Protein AF-A0A9N8P566-F1 (afdb_monomer)

Sequence (179 aa):
MPRASSILSSLLYLGSVFAQDASTTSSTVPTGTPVPGNYDGALRPQLHFSPPKGFMVYNPTADVAGNQHWGHATTTDGYTFENQPIALFPPNNETFVFSGSAVVDANNTSGYFPGQDNGVVAVYTLSNNTSQNQNVAFSKDGGYTFEPYEGNPVIDIGSTQFRDPQVIINTDQDLAHSN

pLDDT: mean 79.96, std 22.24, range [30.89, 98.69]

Secondary structure (DSSP, 8-state):
------------------------------SSSPPP--TT-TTS-SSS---SSS-SB--SS-SSS-S--B--EE-SSSS--EE---SB--SSTT-EEEEEEEEE-TT-TTS--TT-S--EEEEEEEE-SS-EEEEEEEESSSSSS-EEPTT--SB--S-SS----------GGGGSS--

Structure (mmCIF, N/CA/C/O backbone):
data_AF-A0A9N8P566-F1
#
_entry.id   AF-A0A9N8P566-F1
#
loop_
_atom_site.group_PDB
_atom_site.id
_atom_site.type_symbol
_atom_site.label_atom_id
_atom_site.label_alt_id
_atom_site.label_comp_id
_atom_site.label_asym_id
_atom_site.label_entity_id
_atom_site.label_seq_id
_atom_site.pdbx_PDB_ins_code
_atom_site.Cartn_x
_atom_site.Cartn_y
_atom_site.Cartn_z
_atom_site.occupancy
_atom_site.B_iso_or_equiv
_atom_site.auth_seq_id
_atom_site.auth_comp_id
_atom_site.auth_asym_id
_atom_site.auth_atom_id
_atom_site.pdbx_PDB_model_num
ATOM 1 N N . MET A 1 1 ? -49.004 60.792 6.803 1.00 40.06 1 MET A N 1
ATOM 2 C CA . MET A 1 1 ? -47.621 61.313 6.906 1.00 40.06 1 MET A CA 1
ATOM 3 C C . MET A 1 1 ? -46.672 60.117 6.960 1.00 40.06 1 MET A C 1
ATOM 5 O O . MET A 1 1 ? -47.079 59.104 7.519 1.00 40.06 1 MET A O 1
ATOM 9 N N . PRO A 1 2 ? -45.547 60.140 6.227 1.00 40.56 2 PRO A N 1
ATOM 10 C CA . PRO A 1 2 ? -45.090 58.982 5.458 1.00 40.56 2 PRO A CA 1
ATOM 11 C C . PRO A 1 2 ? -44.281 57.962 6.270 1.00 40.56 2 PRO A C 1
ATOM 13 O O . PRO A 1 2 ? -43.500 58.315 7.148 1.00 40.56 2 PRO A O 1
ATOM 16 N N . ARG A 1 3 ? -44.458 56.682 5.912 1.00 34.69 3 ARG A N 1
ATOM 17 C CA . ARG A 1 3 ? -43.565 55.566 6.245 1.00 34.69 3 ARG A CA 1
ATOM 18 C C . ARG A 1 3 ? -42.307 55.681 5.380 1.00 34.69 3 ARG A C 1
ATOM 20 O O . ARG A 1 3 ? -42.417 55.675 4.156 1.00 34.69 3 ARG A O 1
ATOM 27 N N . ALA A 1 4 ? -41.134 55.753 6.002 1.00 39.25 4 ALA A N 1
ATOM 28 C CA . ALA A 1 4 ? -39.863 55.574 5.311 1.00 39.25 4 ALA A CA 1
ATOM 29 C C . ALA A 1 4 ? -39.725 54.095 4.913 1.00 39.25 4 ALA A C 1
ATOM 31 O O . ALA A 1 4 ? -39.614 53.221 5.770 1.00 39.25 4 ALA A O 1
ATOM 32 N N . SER A 1 5 ? -39.798 53.816 3.613 1.00 41.19 5 SER A N 1
ATOM 33 C CA . SER A 1 5 ? -39.486 52.511 3.038 1.00 41.19 5 SER A CA 1
ATOM 34 C C . SER A 1 5 ? -38.025 52.550 2.594 1.00 41.19 5 SER A C 1
ATOM 36 O O . SER A 1 5 ? -37.660 53.318 1.706 1.00 41.19 5 SER A O 1
ATOM 38 N N . SER A 1 6 ? -37.179 51.795 3.292 1.00 39.47 6 SER A N 1
ATOM 39 C CA . SER A 1 6 ? -35.775 51.589 2.942 1.00 39.47 6 SER A CA 1
ATOM 40 C C . SER A 1 6 ? -35.705 50.632 1.753 1.00 39.47 6 SER A C 1
ATOM 42 O O . SER A 1 6 ? -36.147 49.488 1.851 1.00 39.47 6 SER A O 1
ATOM 44 N N . ILE A 1 7 ? -35.176 51.106 0.627 1.00 41.19 7 ILE A N 1
ATOM 45 C CA . ILE A 1 7 ? -34.837 50.270 -0.524 1.00 41.19 7 ILE A CA 1
ATOM 46 C C . ILE A 1 7 ? -33.467 49.653 -0.217 1.00 41.19 7 ILE A C 1
ATOM 48 O O . ILE A 1 7 ? -32.448 50.336 -0.304 1.00 41.19 7 ILE A O 1
ATOM 52 N N . LEU A 1 8 ? -33.433 48.374 0.170 1.00 38.19 8 LEU A N 1
ATOM 53 C CA . LEU A 1 8 ? -32.192 47.599 0.172 1.00 38.19 8 LEU A CA 1
ATOM 54 C C . LEU A 1 8 ? -31.866 47.204 -1.272 1.00 38.19 8 LEU A C 1
ATOM 56 O O . LEU A 1 8 ? -32.512 46.333 -1.850 1.00 38.19 8 LEU A O 1
ATOM 60 N N . SER A 1 9 ? -30.847 47.840 -1.845 1.00 36.44 9 SER A N 1
ATOM 61 C CA . SER A 1 9 ? -30.217 47.402 -3.089 1.00 36.44 9 SER A CA 1
ATOM 62 C C . SER A 1 9 ? -29.492 46.075 -2.861 1.00 36.44 9 SER A C 1
ATOM 64 O O . SER A 1 9 ? -28.495 46.016 -2.144 1.00 36.44 9 SER A O 1
ATOM 66 N N . SER A 1 10 ? -29.983 45.002 -3.475 1.00 38.62 10 SER A N 1
ATOM 67 C CA . SER A 1 10 ? -29.283 43.719 -3.548 1.00 38.62 10 SER A CA 1
ATOM 68 C C . SER A 1 10 ? -28.132 43.826 -4.555 1.00 38.62 10 SER A C 1
ATOM 70 O O . SER A 1 10 ? -28.364 43.833 -5.762 1.00 38.62 10 SER A O 1
ATOM 72 N N . LEU A 1 11 ? -26.886 43.916 -4.079 1.00 37.81 11 LEU A N 1
ATOM 73 C CA . LEU A 1 11 ? -25.711 43.682 -4.923 1.00 37.81 11 LEU A CA 1
ATOM 74 C C . LEU A 1 11 ? -25.497 42.167 -5.054 1.00 37.81 11 LEU A C 1
ATOM 76 O O . LEU A 1 11 ? -25.086 41.503 -4.104 1.00 37.81 11 LEU A O 1
ATOM 80 N N . LEU A 1 12 ? -25.774 41.625 -6.239 1.00 34.66 12 LEU A N 1
ATOM 81 C CA . LEU A 1 12 ? -25.326 40.296 -6.651 1.00 34.66 12 LEU A CA 1
ATOM 82 C C . LEU A 1 12 ? -23.810 40.344 -6.880 1.00 34.66 12 LEU A C 1
ATOM 84 O O . LEU A 1 12 ? -23.343 40.895 -7.875 1.00 34.66 12 LEU A O 1
ATOM 88 N N . TYR A 1 13 ? -23.041 39.771 -5.957 1.00 32.56 13 TYR A N 1
ATOM 89 C CA . TYR A 1 13 ? -21.625 39.488 -6.177 1.00 32.56 13 TYR A CA 1
ATOM 90 C C . TYR A 1 13 ? -21.520 38.221 -7.040 1.00 32.56 13 TYR A C 1
ATOM 92 O O . TYR A 1 13 ? -21.656 37.108 -6.535 1.00 32.56 13 TYR A O 1
ATOM 100 N N . LEU A 1 14 ? -21.298 38.374 -8.350 1.00 37.88 14 LEU A N 1
ATOM 101 C CA . LEU A 1 14 ? -20.769 37.280 -9.167 1.00 37.88 14 LEU A CA 1
ATOM 102 C C . LEU A 1 14 ? -19.270 37.168 -8.870 1.00 37.88 14 LEU A C 1
ATOM 104 O O . LEU A 1 14 ? -18.457 37.912 -9.415 1.00 37.88 14 LEU A O 1
ATOM 108 N N . GLY A 1 15 ? -18.909 36.257 -7.970 1.00 34.78 15 GLY A N 1
ATOM 109 C CA . GLY A 1 15 ? -17.530 35.809 -7.825 1.00 34.78 15 GLY A CA 1
ATOM 110 C C . GLY A 1 15 ? -17.185 34.871 -8.975 1.00 34.78 15 GLY A C 1
ATOM 111 O O . GLY A 1 15 ? -17.657 33.738 -9.012 1.00 34.78 15 GLY A O 1
ATOM 112 N N . SER A 1 16 ? -16.376 35.341 -9.921 1.00 40.81 16 SER A N 1
ATOM 113 C CA . SER A 1 16 ? -15.733 34.486 -10.916 1.00 40.81 16 SER A CA 1
ATOM 114 C C . SER A 1 16 ? -14.761 33.556 -10.191 1.00 40.81 1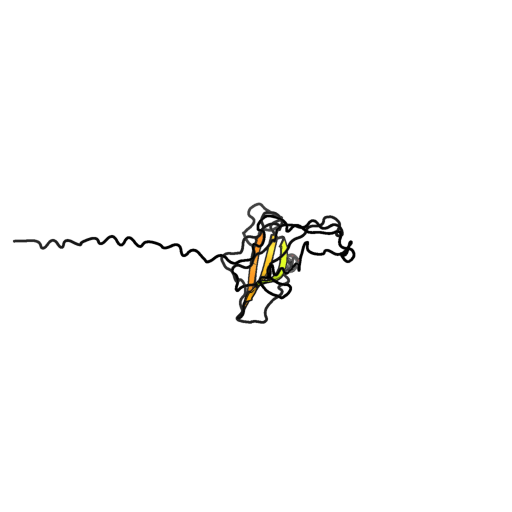6 SER A C 1
ATOM 116 O O . SER A 1 16 ? -13.737 34.006 -9.677 1.00 40.81 16 SER A O 1
ATOM 118 N N . VAL A 1 17 ? -15.081 32.265 -10.120 1.00 38.66 17 VAL A N 1
ATOM 119 C CA . VAL A 1 17 ? -14.132 31.251 -9.656 1.00 38.66 17 VAL A CA 1
ATOM 120 C C . VAL A 1 17 ? -13.139 31.030 -10.792 1.00 38.66 17 VAL A C 1
ATOM 122 O O . VAL A 1 17 ? -13.469 30.413 -11.803 1.00 38.66 17 VAL A O 1
ATOM 125 N N . PHE A 1 18 ? -11.931 31.569 -10.658 1.00 38.56 18 PHE A N 1
ATOM 126 C CA . PHE A 1 18 ? -10.821 31.137 -11.495 1.00 38.56 18 PHE A CA 1
ATOM 127 C C . PHE A 1 18 ? -10.356 29.785 -10.956 1.00 38.56 18 PHE A C 1
ATOM 129 O O . PHE A 1 18 ? -9.748 29.715 -9.889 1.00 38.56 18 PHE A O 1
ATOM 136 N N . ALA A 1 19 ? -10.677 28.707 -11.675 1.00 37.50 19 ALA A N 1
ATOM 137 C CA . ALA A 1 19 ? -9.955 27.453 -11.527 1.00 37.50 19 ALA A CA 1
ATOM 138 C C . ALA A 1 19 ? -8.498 27.742 -11.905 1.00 37.50 19 ALA A C 1
ATOM 140 O O . ALA A 1 19 ? -8.199 28.082 -13.051 1.00 37.50 19 ALA A O 1
ATOM 141 N N . GLN A 1 20 ? -7.615 27.725 -10.911 1.00 34.31 20 GLN A N 1
ATOM 142 C CA . GLN A 1 20 ? -6.193 27.918 -11.130 1.00 34.31 20 GLN A CA 1
ATOM 143 C C . GLN A 1 20 ? -5.656 26.615 -11.718 1.00 34.31 20 GLN A C 1
ATOM 145 O O . GLN A 1 20 ? -5.597 25.594 -11.037 1.00 34.31 20 GLN A O 1
ATOM 150 N N . ASP A 1 21 ? -5.355 26.655 -13.011 1.00 38.03 21 ASP A N 1
ATOM 151 C CA . ASP A 1 21 ? -4.745 25.557 -13.745 1.00 38.03 21 ASP A CA 1
ATOM 152 C C . ASP A 1 21 ? -3.374 25.269 -13.113 1.00 38.03 21 ASP A C 1
ATOM 154 O O . ASP A 1 21 ? -2.461 26.105 -13.137 1.00 38.03 21 ASP A O 1
ATOM 158 N N . ALA A 1 22 ? -3.262 24.126 -12.437 1.00 40.47 22 ALA A N 1
ATOM 159 C CA . ALA A 1 22 ? -2.036 23.716 -11.776 1.00 40.47 22 ALA A CA 1
ATOM 160 C C . ALA A 1 22 ? -1.045 23.243 -12.845 1.00 40.47 22 ALA A C 1
ATOM 162 O O . ALA A 1 22 ? -1.120 22.126 -13.349 1.00 40.47 22 ALA A O 1
ATOM 163 N N . SER A 1 23 ? -0.128 24.151 -13.178 1.00 30.8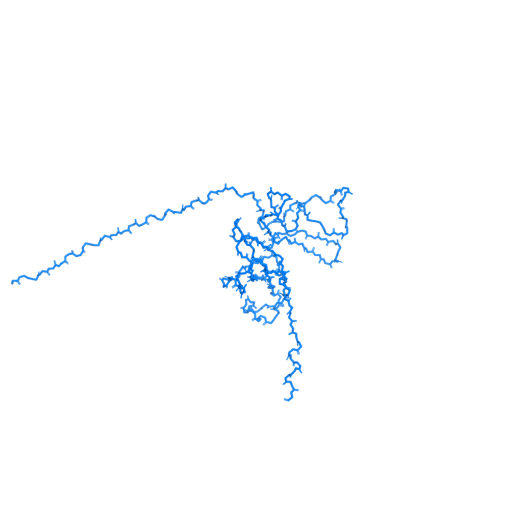9 23 SER A N 1
ATOM 164 C CA . SER A 1 23 ? 1.064 23.981 -14.007 1.00 30.89 23 SER A CA 1
ATOM 165 C C . SER A 1 23 ? 1.615 22.548 -14.015 1.00 30.89 23 SER A C 1
ATOM 167 O O . SER A 1 23 ? 2.267 22.089 -13.076 1.00 30.89 23 SER A O 1
ATOM 169 N N . THR A 1 24 ? 1.392 21.867 -15.134 1.00 37.81 24 THR A N 1
ATOM 170 C CA . THR A 1 24 ? 1.851 20.516 -15.445 1.00 37.81 24 THR A CA 1
ATOM 171 C C . THR A 1 24 ? 3.342 20.486 -15.773 1.00 37.81 24 THR A C 1
ATOM 173 O O . THR A 1 24 ? 3.732 20.816 -16.890 1.00 37.81 24 THR A O 1
ATOM 176 N N . THR A 1 25 ? 4.160 19.975 -14.857 1.00 38.09 25 THR A N 1
ATOM 177 C CA . THR A 1 25 ? 5.353 19.185 -15.210 1.00 38.09 25 THR A CA 1
ATOM 178 C C . THR A 1 25 ? 5.569 18.104 -14.152 1.00 38.09 25 THR A C 1
ATOM 180 O O . THR A 1 25 ? 6.474 18.192 -13.326 1.00 38.09 25 THR A O 1
ATOM 183 N N . SER A 1 26 ? 4.712 17.083 -14.165 1.00 43.47 26 SER A N 1
ATOM 184 C CA . SER A 1 26 ? 5.017 15.791 -13.549 1.00 43.47 26 SER A CA 1
ATOM 185 C C . SER A 1 26 ? 5.389 14.843 -14.681 1.00 43.47 26 SER A C 1
ATOM 187 O O . SER A 1 26 ? 4.646 14.738 -15.659 1.00 43.47 26 SER A O 1
ATOM 189 N N . SER A 1 27 ? 6.551 14.193 -14.606 1.00 47.56 27 SER A N 1
ATOM 190 C CA . SER A 1 27 ? 6.846 13.070 -15.497 1.00 47.56 27 SER A CA 1
ATOM 191 C C . SER A 1 27 ? 5.689 12.078 -15.380 1.00 47.56 27 SER A C 1
ATOM 193 O O . SER A 1 27 ? 5.383 11.636 -14.275 1.00 47.56 27 SER A O 1
ATOM 195 N N . THR A 1 28 ? 5.010 11.786 -16.482 1.00 66.44 28 THR A N 1
ATOM 196 C CA . THR A 1 28 ? 3.719 11.094 -16.489 1.00 66.44 28 THR A CA 1
ATOM 197 C C . THR A 1 28 ? 3.852 9.674 -15.936 1.00 66.44 28 THR A C 1
ATOM 199 O O . THR A 1 28 ? 4.196 8.747 -16.667 1.00 66.44 28 THR A O 1
ATOM 202 N N . VAL A 1 29 ? 3.608 9.498 -14.637 1.00 72.12 29 VAL A N 1
ATOM 203 C CA . VAL A 1 29 ? 3.466 8.175 -14.023 1.00 72.12 29 VAL A CA 1
ATOM 204 C C . VAL A 1 29 ? 2.187 7.555 -14.575 1.00 72.12 29 VAL A C 1
ATOM 206 O O . VAL A 1 29 ? 1.136 8.183 -14.449 1.00 72.12 29 VAL A O 1
ATOM 209 N N . PRO A 1 30 ? 2.232 6.36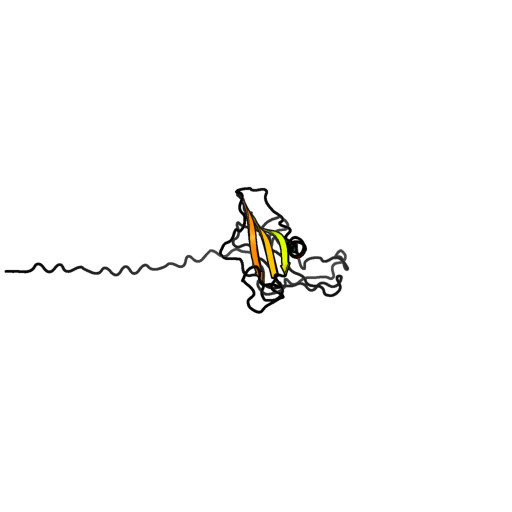7 -15.200 1.00 78.75 30 PRO A N 1
ATOM 210 C CA . PRO A 1 30 ? 1.022 5.727 -15.692 1.00 78.75 30 PRO A CA 1
ATOM 211 C C . PRO A 1 30 ? 0.049 5.434 -14.547 1.00 78.75 30 PRO A C 1
ATOM 213 O O . PRO A 1 30 ? 0.424 4.844 -13.534 1.00 78.75 30 PRO A O 1
ATOM 216 N N . THR A 1 31 ? -1.213 5.814 -14.729 1.00 82.94 31 THR A N 1
ATOM 217 C CA . THR A 1 31 ? -2.315 5.446 -13.833 1.00 82.94 31 THR A CA 1
ATOM 218 C C . THR A 1 31 ? -3.183 4.396 -14.517 1.00 82.94 31 THR A C 1
ATOM 220 O O . THR A 1 31 ? -3.435 4.480 -15.720 1.00 82.94 31 THR A O 1
ATOM 223 N N . GLY A 1 32 ? -3.620 3.383 -13.766 1.00 85.81 32 GLY A N 1
ATOM 224 C CA . GLY A 1 32 ? -4.567 2.369 -14.246 1.00 85.81 32 GLY A CA 1
ATOM 225 C C . GLY A 1 32 ? -4.023 1.383 -15.287 1.00 85.81 32 GLY A C 1
ATOM 226 O O . GLY A 1 32 ? -4.772 0.540 -15.767 1.00 85.81 32 GLY A O 1
ATOM 227 N N . THR A 1 33 ? -2.737 1.451 -15.639 1.00 88.62 33 THR A N 1
ATOM 228 C CA . THR A 1 33 ? -2.083 0.49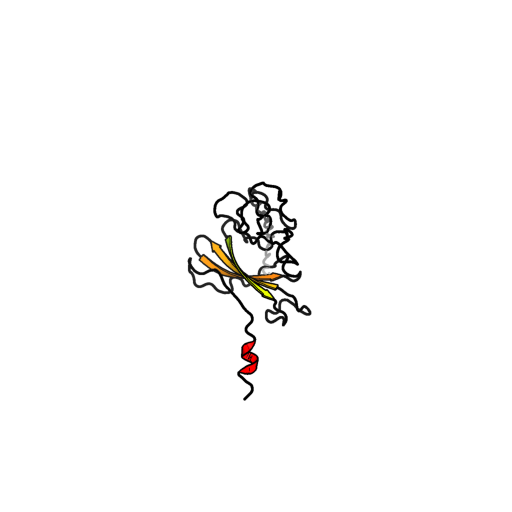5 -16.544 1.00 88.62 33 THR A CA 1
ATOM 229 C C . THR A 1 33 ? -0.722 0.072 -15.989 1.00 88.62 33 THR A C 1
ATOM 231 O O . THR A 1 33 ? -0.034 0.902 -15.384 1.00 88.62 33 THR A O 1
ATOM 234 N N . PRO A 1 34 ? -0.307 -1.198 -16.161 1.00 86.88 34 PRO A N 1
ATOM 235 C CA . PRO A 1 34 ? 1.027 -1.630 -15.765 1.00 86.88 34 PRO A CA 1
ATOM 236 C C . PRO A 1 34 ? 2.110 -0.899 -16.562 1.00 86.88 34 PRO A C 1
ATOM 238 O O . PRO A 1 34 ? 1.991 -0.714 -17.774 1.00 86.88 34 PRO A O 1
ATOM 241 N N . VAL A 1 35 ? 3.209 -0.540 -15.899 1.00 84.38 35 VAL A N 1
ATOM 242 C CA . VAL A 1 35 ? 4.400 -0.013 -16.581 1.00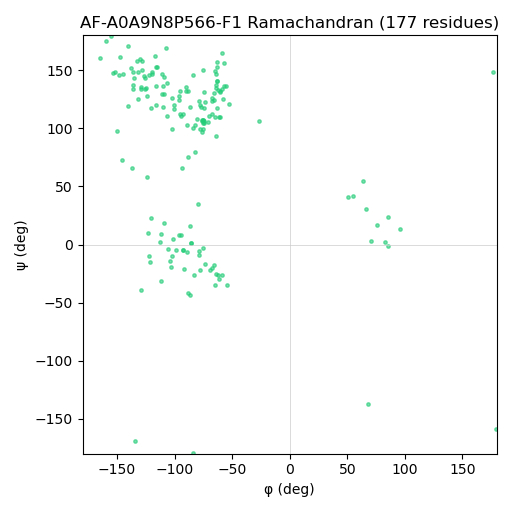 84.38 35 VAL A CA 1
ATOM 243 C C . VAL A 1 35 ? 5.000 -1.120 -17.468 1.00 84.38 35 VAL A C 1
ATOM 245 O O . VAL A 1 35 ? 5.323 -2.189 -16.944 1.00 84.38 35 VAL A O 1
ATOM 248 N N . PRO A 1 36 ? 5.191 -0.902 -18.785 1.00 82.88 36 PRO A N 1
ATOM 249 C CA . PRO A 1 36 ? 5.821 -1.897 -19.652 1.00 82.88 36 PRO A CA 1
ATOM 250 C C . PRO A 1 36 ? 7.266 -2.183 -19.223 1.00 82.88 36 PRO A C 1
ATOM 252 O O . PRO A 1 36 ? 8.046 -1.254 -19.000 1.00 82.88 36 PRO A O 1
ATOM 255 N N . GLY A 1 37 ? 7.637 -3.461 -19.127 1.00 77.62 37 GLY A N 1
ATOM 256 C CA . GLY A 1 37 ? 8.985 -3.895 -18.750 1.00 77.62 37 GLY A CA 1
ATOM 257 C C . GLY A 1 37 ? 9.671 -4.720 -19.835 1.00 77.62 37 GLY A C 1
ATOM 258 O O . GLY A 1 37 ? 9.014 -5.460 -20.559 1.00 77.62 37 GLY A O 1
ATOM 259 N N . ASN A 1 38 ? 11.001 -4.622 -19.920 1.00 81.38 38 ASN A N 1
ATOM 260 C CA . ASN A 1 38 ? 11.832 -5.515 -20.738 1.00 81.38 38 ASN A CA 1
ATOM 261 C C . ASN A 1 38 ? 12.516 -6.555 -19.844 1.00 81.38 38 ASN A C 1
ATOM 263 O O . ASN A 1 38 ? 13.529 -6.246 -19.208 1.00 81.38 38 ASN A O 1
ATOM 267 N N . TYR A 1 39 ? 11.965 -7.768 -19.782 1.00 83.31 39 TYR A N 1
ATOM 268 C CA . TYR A 1 39 ? 12.425 -8.818 -18.873 1.00 83.31 39 TYR A CA 1
ATOM 269 C C . TYR A 1 39 ? 13.598 -9.671 -19.405 1.00 83.31 39 TYR A C 1
ATOM 271 O O . TYR A 1 39 ? 14.116 -10.514 -18.677 1.00 83.31 39 TYR A O 1
ATOM 279 N N . ASP A 1 40 ? 14.104 -9.376 -20.605 1.00 84.06 40 ASP A N 1
ATOM 280 C CA . ASP A 1 40 ? 15.074 -10.223 -21.322 1.00 84.06 40 ASP A CA 1
ATOM 281 C C . ASP A 1 40 ? 16.546 -9.825 -21.095 1.00 84.06 40 ASP A C 1
ATOM 283 O O . ASP A 1 40 ? 17.461 -10.307 -21.765 1.00 84.06 40 ASP A O 1
ATOM 287 N N . GLY A 1 41 ? 16.808 -8.896 -20.173 1.00 84.50 41 GLY A N 1
ATOM 288 C CA . GLY A 1 41 ? 18.161 -8.417 -19.893 1.00 84.50 41 GLY A CA 1
ATOM 289 C C . GLY A 1 41 ? 19.073 -9.518 -19.336 1.00 84.50 41 GLY A C 1
ATOM 290 O O . GLY A 1 41 ? 18.689 -10.240 -18.422 1.00 84.50 41 GLY A O 1
ATOM 291 N N . ALA A 1 42 ? 20.324 -9.584 -19.804 1.00 89.00 42 ALA A N 1
ATOM 292 C CA . ALA A 1 42 ? 21.289 -10.618 -19.398 1.00 89.00 42 ALA A CA 1
ATOM 293 C C . ALA A 1 42 ? 21.579 -10.670 -17.882 1.00 89.00 42 ALA A C 1
ATOM 295 O O . ALA A 1 42 ? 21.963 -11.713 -17.362 1.00 89.00 42 ALA A O 1
ATOM 296 N N . LEU A 1 43 ? 21.408 -9.546 -17.176 1.00 88.75 43 LEU A N 1
ATOM 297 C CA . LEU A 1 43 ? 21.582 -9.443 -15.722 1.00 88.75 43 LEU A CA 1
ATOM 298 C C . LEU A 1 43 ? 20.252 -9.440 -14.959 1.00 88.75 43 LEU A C 1
ATOM 300 O O . LEU A 1 43 ? 20.243 -9.235 -13.746 1.00 88.75 43 LEU A O 1
ATOM 304 N N . ARG A 1 44 ? 19.120 -9.618 -15.649 1.00 86.94 44 ARG A N 1
ATOM 305 C CA . ARG A 1 44 ? 17.814 -9.585 -15.005 1.00 86.94 44 ARG A CA 1
ATOM 306 C C . ARG A 1 44 ? 17.560 -10.917 -14.296 1.00 86.94 44 ARG A C 1
ATOM 308 O O . ARG A 1 44 ? 17.608 -11.964 -14.951 1.00 86.94 44 ARG A O 1
ATOM 315 N N . PRO A 1 45 ? 17.287 -10.909 -12.979 1.00 89.69 45 PRO A N 1
ATOM 316 C CA . PRO A 1 45 ? 16.965 -12.133 -12.265 1.00 89.69 45 PRO A CA 1
ATOM 317 C C . PRO A 1 45 ? 15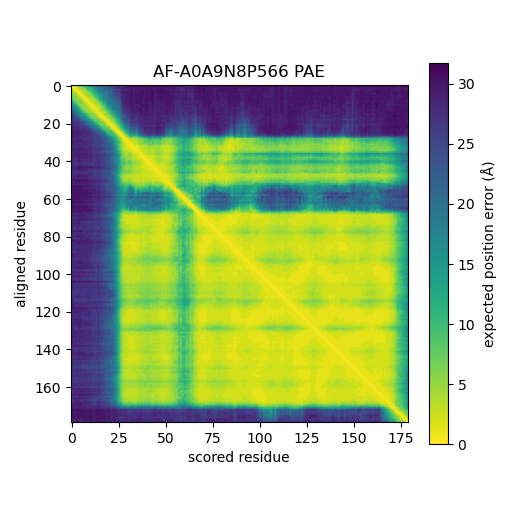.756 -12.828 -12.893 1.00 89.69 45 PRO A C 1
ATOM 319 O O . PRO A 1 45 ? 14.767 -12.178 -13.217 1.00 89.69 45 PRO A O 1
ATOM 322 N N . GLN A 1 46 ? 15.851 -14.148 -13.047 1.00 87.81 46 GLN A N 1
ATOM 323 C CA . GLN A 1 46 ? 14.783 -14.971 -13.630 1.00 87.81 46 GLN A CA 1
ATOM 324 C C . GLN A 1 46 ? 13.821 -15.528 -12.572 1.00 87.81 46 GLN A C 1
ATOM 326 O O . GLN A 1 46 ? 12.703 -15.899 -12.895 1.00 87.81 46 GLN A O 1
ATOM 331 N N . LEU A 1 47 ? 14.268 -15.595 -11.312 1.00 88.12 47 LEU A N 1
ATOM 332 C CA . LEU A 1 47 ? 13.497 -16.154 -10.193 1.00 88.12 47 LEU A CA 1
ATOM 333 C C . LEU A 1 47 ? 13.070 -15.098 -9.166 1.00 88.12 47 LEU A C 1
ATOM 335 O O . LEU A 1 47 ? 12.046 -15.240 -8.512 1.00 88.12 47 LEU A O 1
ATOM 339 N N . HIS A 1 48 ? 13.880 -14.053 -8.987 1.00 91.06 48 HIS A N 1
ATOM 340 C CA . HIS A 1 48 ? 13.559 -12.966 -8.067 1.00 91.06 48 HIS A CA 1
ATOM 341 C C . HIS A 1 48 ? 12.791 -11.891 -8.824 1.00 91.06 48 HIS A C 1
ATOM 343 O O . HIS A 1 48 ? 13.195 -11.503 -9.924 1.00 91.06 48 HIS A O 1
ATOM 349 N N . PHE A 1 49 ? 11.724 -11.373 -8.217 1.00 90.19 49 PHE A N 1
ATOM 350 C CA . PHE A 1 49 ? 11.009 -10.244 -8.790 1.00 90.19 49 PHE A CA 1
ATOM 351 C C . PHE A 1 49 ? 11.960 -9.063 -9.035 1.00 90.19 49 PHE A C 1
ATOM 353 O O . PHE A 1 49 ? 12.781 -8.703 -8.190 1.00 90.19 49 PHE A O 1
ATOM 360 N N . SER A 1 50 ? 11.815 -8.435 -10.199 1.00 88.88 50 SER A N 1
ATOM 361 C CA . SER A 1 50 ? 12.440 -7.155 -10.522 1.00 88.88 50 SER A CA 1
ATOM 362 C C . SER A 1 50 ? 11.408 -6.261 -11.215 1.00 88.88 50 SER A C 1
ATOM 364 O O . SER A 1 50 ? 10.722 -6.736 -12.128 1.00 88.88 50 SER A O 1
ATOM 366 N N . PRO A 1 51 ? 11.282 -4.979 -10.825 1.00 84.38 51 PRO A N 1
ATOM 367 C CA . PRO A 1 51 ? 10.291 -4.078 -11.405 1.00 84.38 51 PRO A CA 1
ATOM 368 C C . PRO A 1 51 ? 10.544 -3.863 -12.906 1.00 84.38 51 PRO A C 1
ATOM 370 O O . PRO A 1 51 ? 11.686 -3.955 -13.363 1.00 84.38 51 PRO A O 1
ATOM 373 N N . PRO A 1 52 ? 9.508 -3.560 -13.707 1.00 79.12 52 PRO A N 1
ATOM 374 C CA . PRO A 1 52 ? 9.629 -3.368 -15.157 1.00 79.12 52 PRO A CA 1
ATOM 375 C C . PRO A 1 52 ? 10.684 -2.317 -15.542 1.00 79.12 52 PRO A C 1
ATOM 377 O O . PRO A 1 52 ? 11.380 -2.498 -16.543 1.00 79.12 52 PRO A O 1
ATOM 380 N N . LYS A 1 53 ? 10.833 -1.269 -14.720 1.00 74.38 53 LYS A N 1
ATOM 381 C CA . LYS A 1 53 ? 11.857 -0.219 -14.791 1.00 74.38 53 LYS A CA 1
ATOM 382 C C . LYS A 1 53 ? 12.084 0.367 -13.385 1.00 74.38 53 LYS A C 1
ATOM 384 O O . LYS A 1 53 ? 11.126 0.478 -12.627 1.00 74.38 53 LYS A O 1
ATOM 389 N N . GLY A 1 54 ? 13.308 0.792 -13.059 1.00 69.00 54 GLY A N 1
ATOM 390 C CA . GLY A 1 54 ? 13.612 1.519 -11.814 1.00 69.00 54 GLY A CA 1
ATOM 391 C C . GLY A 1 54 ? 13.475 0.672 -10.541 1.00 69.00 54 GLY A C 1
ATOM 392 O O . GLY A 1 54 ? 13.908 -0.476 -10.512 1.00 69.00 54 GLY A O 1
ATOM 393 N N . PHE A 1 55 ? 12.882 1.244 -9.488 1.00 56.31 55 PHE A N 1
ATOM 394 C CA . PHE A 1 55 ? 12.672 0.616 -8.174 1.00 56.31 55 PHE A CA 1
ATOM 395 C C . PHE A 1 55 ? 11.169 0.447 -7.872 1.00 56.31 55 PHE A C 1
ATOM 397 O O . PHE A 1 55 ? 10.362 1.229 -8.367 1.00 56.31 55 PHE A O 1
ATOM 404 N N . MET A 1 56 ? 10.777 -0.545 -7.051 1.00 54.78 56 MET A N 1
ATOM 405 C CA . MET A 1 56 ? 9.364 -0.746 -6.641 1.00 54.78 56 MET A CA 1
ATOM 406 C C . MET A 1 56 ? 8.821 0.406 -5.794 1.00 54.78 56 MET A C 1
ATOM 408 O O . MET A 1 56 ? 7.656 0.776 -5.906 1.00 54.78 56 MET A O 1
ATOM 412 N N . VAL A 1 57 ? 9.700 0.981 -4.978 1.00 54.78 57 VAL A N 1
ATOM 413 C CA . VAL A 1 57 ? 9.523 2.274 -4.330 1.00 54.78 57 VAL A CA 1
ATOM 414 C C . VAL A 1 57 ? 9.918 3.314 -5.381 1.00 54.78 57 VAL A C 1
ATOM 416 O O . VAL A 1 57 ? 11.070 3.736 -5.481 1.00 54.78 57 VAL A O 1
ATOM 419 N N . TYR A 1 58 ? 8.981 3.570 -6.291 1.00 50.69 58 TYR A N 1
ATOM 420 C CA . TYR A 1 58 ? 9.263 4.191 -7.583 1.00 50.69 58 TYR A CA 1
ATOM 421 C C . TYR A 1 58 ? 9.471 5.693 -7.445 1.00 50.69 58 TYR A C 1
ATOM 423 O O . TYR A 1 58 ? 8.531 6.386 -7.082 1.00 50.69 58 TYR A O 1
ATOM 431 N N . ASN A 1 59 ? 10.662 6.185 -7.797 1.00 52.50 59 ASN A N 1
ATOM 432 C CA . ASN A 1 59 ? 10.821 7.556 -8.261 1.00 52.50 59 ASN A CA 1
ATOM 433 C C . ASN A 1 59 ? 10.728 7.568 -9.796 1.00 52.50 59 ASN A C 1
ATOM 435 O O . ASN A 1 59 ? 11.635 7.063 -10.462 1.00 52.50 59 ASN A O 1
ATOM 439 N N . PRO A 1 60 ? 9.678 8.153 -10.389 1.00 50.41 60 PRO A N 1
ATOM 440 C CA . PRO A 1 60 ? 9.540 8.210 -11.838 1.00 50.41 60 PRO A CA 1
ATOM 441 C C . PRO A 1 60 ? 10.560 9.078 -12.557 1.00 50.41 60 PRO A C 1
ATOM 443 O O . PRO A 1 60 ? 10.738 8.931 -13.768 1.00 50.41 60 PRO A O 1
ATOM 446 N N . THR A 1 61 ? 11.187 10.004 -11.832 1.00 52.75 61 THR A N 1
ATOM 447 C CA . THR A 1 61 ? 11.968 11.094 -12.416 1.00 52.75 61 THR A CA 1
ATOM 448 C C . THR A 1 61 ? 13.476 10.869 -12.331 1.00 52.75 61 THR A C 1
ATOM 450 O O . THR A 1 61 ? 14.202 11.508 -13.090 1.00 52.75 61 THR A O 1
ATOM 453 N N . ALA A 1 62 ? 13.968 9.987 -11.447 1.00 50.91 62 ALA A N 1
ATOM 454 C CA . ALA A 1 62 ? 15.402 9.786 -11.221 1.00 50.91 62 ALA A CA 1
ATOM 455 C C . ALA A 1 62 ? 15.735 8.490 -10.452 1.00 50.91 62 ALA A C 1
ATOM 457 O O . ALA A 1 62 ? 14.916 7.988 -9.691 1.00 50.91 62 ALA A O 1
ATOM 458 N N . ASP A 1 63 ? 16.984 8.017 -10.549 1.00 52.16 63 ASP A N 1
ATOM 459 C CA . ASP A 1 63 ? 17.528 6.888 -9.764 1.00 52.16 63 ASP A CA 1
ATOM 460 C C . ASP A 1 63 ? 17.948 7.302 -8.333 1.00 52.16 63 ASP A C 1
ATOM 462 O O . ASP A 1 63 ? 18.940 6.829 -7.778 1.00 52.16 63 ASP A O 1
ATOM 466 N N . VAL A 1 64 ? 17.203 8.230 -7.730 1.00 53.53 64 VAL A N 1
ATOM 467 C CA . VAL A 1 64 ? 17.361 8.673 -6.338 1.00 53.53 64 VAL A CA 1
ATOM 468 C C . VAL A 1 64 ? 16.010 8.628 -5.639 1.00 53.53 64 VAL A C 1
ATOM 470 O O . VAL A 1 64 ? 14.968 8.666 -6.290 1.00 53.53 64 VAL A O 1
ATOM 473 N N . ALA A 1 65 ? 16.005 8.581 -4.309 1.00 53.72 65 ALA A N 1
ATOM 474 C CA . ALA A 1 65 ? 14.767 8.682 -3.549 1.00 53.72 65 ALA A CA 1
ATOM 475 C C . ALA A 1 65 ? 14.020 9.998 -3.874 1.00 53.72 65 ALA A C 1
ATOM 477 O O . ALA A 1 65 ? 14.580 11.082 -3.739 1.00 53.72 65 ALA A O 1
ATOM 478 N N . GLY A 1 66 ? 12.758 9.881 -4.287 1.00 52.19 66 GLY A N 1
ATOM 479 C CA . GLY A 1 66 ? 11.793 10.959 -4.512 1.00 52.19 66 GLY A CA 1
ATOM 480 C C . GLY A 1 66 ? 10.493 10.372 -5.076 1.00 52.19 66 GLY A C 1
ATOM 481 O O . GLY A 1 66 ? 10.533 9.357 -5.752 1.00 52.19 66 GLY A O 1
ATOM 482 N N . ASN A 1 67 ? 9.332 10.948 -4.788 1.00 62.34 67 ASN A N 1
ATOM 483 C CA . ASN A 1 67 ? 8.028 10.541 -5.340 1.00 62.34 67 ASN A CA 1
ATOM 484 C C . ASN A 1 67 ? 7.649 9.062 -5.150 1.00 62.34 67 ASN A C 1
ATOM 486 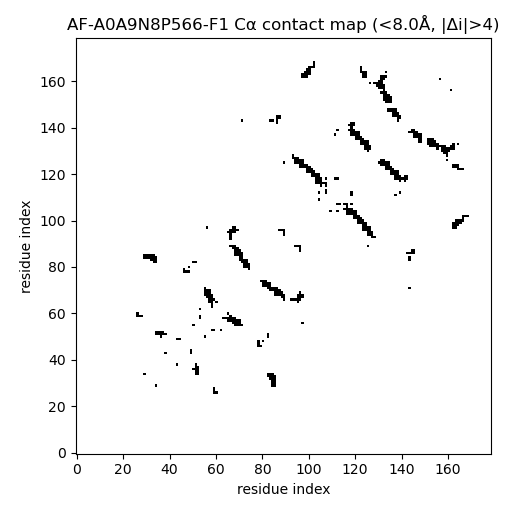O O . ASN A 1 67 ? 7.123 8.457 -6.073 1.00 62.34 67 ASN A O 1
ATOM 490 N N . GLN A 1 68 ? 7.901 8.468 -3.983 1.00 81.25 68 GLN A N 1
ATOM 491 C CA . GLN A 1 68 ? 7.639 7.047 -3.744 1.00 81.25 68 GLN A CA 1
ATOM 492 C C . GLN A 1 68 ? 6.164 6.650 -3.898 1.00 81.25 68 GLN A C 1
ATOM 494 O O . GLN A 1 68 ? 5.277 7.267 -3.308 1.00 81.25 68 GLN A O 1
ATOM 499 N N . HIS A 1 69 ? 5.952 5.567 -4.648 1.00 85.94 69 HIS A N 1
ATOM 500 C CA . HIS A 1 69 ? 4.680 4.867 -4.834 1.00 85.94 69 HIS A CA 1
ATOM 501 C C . HIS A 1 69 ? 4.782 3.438 -4.286 1.00 85.94 69 HIS A C 1
ATOM 503 O O . HIS A 1 69 ? 5.889 2.902 -4.176 1.00 85.94 69 HIS A O 1
ATOM 509 N N . TRP A 1 70 ? 3.644 2.780 -4.047 1.00 92.12 70 TRP A N 1
ATOM 510 C CA . TRP A 1 70 ? 3.622 1.316 -3.951 1.00 92.12 70 TRP A CA 1
ATOM 511 C C . TRP A 1 70 ? 3.382 0.714 -5.334 1.00 92.12 70 TRP A C 1
ATOM 513 O O . TRP A 1 70 ? 2.257 0.708 -5.839 1.00 92.12 70 TRP A O 1
ATOM 523 N N . GLY A 1 71 ? 4.451 0.206 -5.952 1.00 90.50 71 GLY A N 1
ATOM 524 C CA . GLY A 1 71 ? 4.324 -0.705 -7.087 1.00 90.50 71 GLY A CA 1
ATOM 525 C C . GLY A 1 71 ? 3.632 -2.010 -6.680 1.00 90.50 71 GLY A C 1
ATOM 526 O O . GLY A 1 71 ? 3.652 -2.390 -5.510 1.00 90.50 71 GLY A O 1
ATOM 527 N N . HIS A 1 72 ? 3.040 -2.708 -7.646 1.00 93.81 72 HIS A N 1
ATOM 528 C CA . HIS A 1 72 ? 2.275 -3.926 -7.395 1.00 93.81 72 HIS A CA 1
ATOM 529 C C . HIS A 1 72 ? 2.619 -5.002 -8.427 1.00 93.81 72 HIS A C 1
ATOM 531 O O . HIS A 1 72 ? 2.765 -4.730 -9.620 1.00 93.81 72 HIS A O 1
ATOM 537 N N . ALA A 1 73 ? 2.769 -6.231 -7.949 1.00 94.31 73 ALA A N 1
ATOM 538 C CA . ALA A 1 73 ? 2.904 -7.420 -8.768 1.00 94.31 73 ALA A CA 1
ATOM 539 C C . ALA A 1 73 ? 2.215 -8.588 -8.065 1.00 94.31 73 ALA A C 1
ATOM 541 O O . ALA A 1 73 ? 2.238 -8.677 -6.837 1.00 94.31 73 ALA A O 1
ATOM 542 N N . THR A 1 74 ? 1.638 -9.489 -8.848 1.00 96.31 74 THR A N 1
ATOM 543 C CA . THR A 1 74 ? 0.927 -10.673 -8.359 1.00 96.31 74 THR A CA 1
ATOM 544 C C . THR A 1 74 ? 1.638 -11.937 -8.809 1.00 96.31 74 THR A C 1
ATOM 546 O O . THR A 1 74 ? 2.304 -11.961 -9.841 1.00 96.31 74 THR A O 1
ATOM 549 N N . THR A 1 75 ? 1.494 -13.008 -8.039 1.00 96.81 75 THR A N 1
ATOM 550 C CA . THR A 1 75 ? 1.996 -14.336 -8.393 1.00 96.81 75 THR A CA 1
ATOM 551 C C . THR A 1 75 ? 1.068 -15.394 -7.812 1.00 96.81 75 THR A C 1
ATOM 553 O O . THR A 1 75 ? 0.499 -15.199 -6.738 1.00 96.81 75 THR A O 1
ATOM 556 N N . THR A 1 76 ? 0.902 -16.509 -8.519 1.00 97.31 76 THR A N 1
ATOM 557 C CA . THR A 1 76 ? 0.141 -17.676 -8.041 1.00 97.31 76 THR A CA 1
ATOM 558 C C . THR A 1 76 ? 1.044 -18.822 -7.592 1.00 97.31 76 THR A C 1
ATOM 560 O O . THR A 1 76 ? 0.566 -19.764 -6.967 1.00 97.31 76 THR A O 1
ATOM 563 N N . ASP A 1 77 ? 2.331 -18.771 -7.938 1.00 96.19 77 ASP A N 1
ATOM 564 C CA . ASP A 1 77 ? 3.306 -19.844 -7.719 1.00 96.19 77 ASP A CA 1
ATOM 565 C C . ASP A 1 77 ? 4.517 -19.403 -6.875 1.00 96.19 77 ASP A C 1
ATOM 567 O O . ASP A 1 77 ? 5.293 -20.251 -6.440 1.00 96.19 77 ASP A O 1
ATOM 571 N N . GLY A 1 78 ? 4.672 -18.100 -6.611 1.00 94.38 78 GLY A N 1
ATOM 572 C CA . GLY A 1 78 ? 5.800 -17.529 -5.874 1.00 94.38 78 GLY A CA 1
ATOM 573 C C . GLY A 1 78 ? 7.057 -17.286 -6.718 1.00 94.38 78 GLY A C 1
ATOM 574 O O . GLY A 1 78 ? 8.064 -16.838 -6.172 1.00 94.38 78 GLY A O 1
ATOM 575 N N . TYR A 1 79 ? 7.014 -17.562 -8.025 1.00 92.31 79 TYR A N 1
ATOM 576 C CA . TYR A 1 79 ? 8.176 -17.518 -8.922 1.00 92.31 79 TYR A CA 1
ATOM 577 C C . TYR A 1 79 ? 7.922 -16.698 -10.188 1.00 92.31 79 TYR A C 1
ATOM 579 O O . TYR A 1 79 ? 8.801 -15.965 -10.641 1.00 92.31 79 TYR A O 1
ATOM 587 N N . THR A 1 80 ? 6.720 -16.804 -10.747 1.00 91.69 80 THR A N 1
ATOM 588 C CA . THR A 1 80 ? 6.280 -16.087 -11.939 1.00 91.69 80 THR A CA 1
ATOM 589 C C . THR A 1 80 ? 5.433 -14.904 -11.498 1.00 91.69 80 THR A C 1
ATOM 591 O O . THR A 1 80 ? 4.380 -15.078 -10.882 1.00 91.69 80 THR A O 1
ATOM 594 N N . PHE A 1 81 ? 5.905 -13.693 -11.785 1.00 93.75 81 PHE A N 1
ATOM 595 C CA . PHE A 1 81 ? 5.258 -12.461 -11.348 1.00 93.75 81 PHE A CA 1
ATOM 596 C C . PHE A 1 81 ? 4.655 -11.709 -12.529 1.00 93.75 81 PHE A C 1
ATOM 598 O O . PHE A 1 81 ? 5.344 -11.410 -13.505 1.00 93.75 81 PHE A O 1
ATOM 605 N N . GLU A 1 82 ? 3.388 -11.336 -12.397 1.00 93.00 82 GLU A N 1
ATOM 606 C CA . GLU A 1 82 ? 2.692 -10.448 -13.318 1.00 93.00 82 GLU A CA 1
ATOM 607 C C . GLU A 1 82 ? 2.731 -9.023 -12.768 1.00 93.00 82 GLU A C 1
ATOM 609 O O . GLU A 1 82 ? 2.333 -8.765 -11.630 1.00 93.00 82 GLU A O 1
ATOM 614 N N . ASN A 1 83 ? 3.242 -8.086 -13.566 1.00 92.38 83 ASN A N 1
ATOM 615 C CA . ASN A 1 83 ? 3.291 -6.685 -13.171 1.00 92.38 83 ASN A CA 1
ATOM 616 C C . ASN A 1 83 ? 1.895 -6.056 -13.253 1.00 92.38 83 ASN A C 1
ATOM 618 O O . ASN A 1 83 ? 1.236 -6.148 -14.288 1.00 92.38 83 ASN A O 1
ATOM 622 N N . GLN A 1 84 ? 1.492 -5.362 -12.194 1.00 94.38 84 GLN A N 1
ATOM 623 C CA . GLN A 1 84 ? 0.192 -4.707 -12.086 1.00 94.38 84 GLN A CA 1
ATOM 624 C C . GLN A 1 84 ? 0.330 -3.178 -12.198 1.00 94.38 84 GLN A C 1
ATOM 626 O O . GLN A 1 84 ? 1.449 -2.644 -12.182 1.00 94.38 84 GLN A O 1
ATOM 631 N N . PRO A 1 85 ? -0.783 -2.433 -12.346 1.00 92.88 85 PRO A N 1
ATOM 632 C CA . PRO A 1 85 ? -0.770 -0.989 -12.147 1.00 92.88 85 PRO A CA 1
ATOM 633 C C . PRO A 1 85 ? -0.261 -0.628 -10.745 1.00 92.88 85 PRO A C 1
ATOM 635 O O . PRO A 1 85 ? -0.355 -1.421 -9.812 1.00 92.88 85 PRO A O 1
ATOM 638 N N . ILE A 1 86 ? 0.262 0.586 -10.589 1.00 91.44 86 ILE A N 1
ATOM 639 C CA . ILE A 1 86 ? 0.650 1.116 -9.275 1.00 91.44 86 ILE A CA 1
ATOM 640 C C . ILE A 1 86 ? -0.573 1.130 -8.344 1.00 91.44 86 ILE A C 1
ATOM 642 O O . ILE A 1 86 ? -1.640 1.592 -8.746 1.00 91.44 86 ILE A O 1
ATOM 646 N N . ALA A 1 87 ? -0.396 0.651 -7.110 1.00 93.94 87 ALA A N 1
ATOM 647 C CA . ALA A 1 87 ? -1.478 0.477 -6.141 1.00 93.94 87 ALA A CA 1
ATOM 648 C C . ALA A 1 87 ? -1.728 1.729 -5.283 1.00 93.94 87 ALA A C 1
ATOM 650 O O . ALA A 1 87 ? -2.879 2.092 -5.054 1.00 93.94 87 ALA A O 1
ATOM 651 N N . LEU A 1 88 ? -0.665 2.406 -4.824 1.00 93.56 88 LEU A N 1
ATOM 652 C CA . LEU A 1 88 ? -0.766 3.646 -4.041 1.00 93.56 88 LEU A CA 1
ATOM 653 C C . LEU A 1 88 ? 0.106 4.751 -4.623 1.00 93.56 88 LEU A C 1
ATOM 655 O O . LEU A 1 88 ? 1.289 4.552 -4.913 1.00 93.56 88 LEU A O 1
ATOM 659 N N . PHE A 1 89 ? -0.495 5.934 -4.718 1.00 91.75 89 PHE A N 1
ATOM 660 C CA . PHE A 1 89 ? 0.127 7.163 -5.188 1.00 91.75 89 PHE A CA 1
ATOM 661 C C . PHE A 1 89 ? 0.278 8.157 -4.032 1.00 91.75 89 PHE A C 1
ATOM 663 O O . PHE A 1 89 ? -0.583 8.197 -3.146 1.00 91.75 89 PHE A O 1
ATOM 670 N N . PRO A 1 90 ? 1.342 8.977 -4.021 1.00 91.06 90 PRO A N 1
ATOM 671 C CA . PRO A 1 90 ? 1.432 10.076 -3.077 1.00 91.06 90 PRO A CA 1
ATOM 672 C C . PRO A 1 90 ? 0.312 11.097 -3.342 1.00 91.06 90 PRO A C 1
ATOM 674 O O . PRO A 1 90 ? -0.055 11.323 -4.496 1.00 91.06 90 PRO A O 1
ATOM 677 N N . PRO A 1 91 ? -0.222 11.756 -2.299 1.00 91.25 91 PRO A N 1
ATOM 678 C CA . PRO A 1 91 ? -1.315 12.717 -2.457 1.00 91.25 91 PRO A CA 1
ATOM 679 C C . PRO A 1 91 ? -0.891 14.006 -3.180 1.00 91.25 91 PRO A C 1
ATOM 681 O O . PRO A 1 91 ? -1.733 14.739 -3.692 1.00 91.25 91 PRO A O 1
ATOM 684 N N . ASN A 1 92 ? 0.405 14.321 -3.183 1.00 89.38 92 ASN A N 1
ATOM 685 C CA . ASN A 1 92 ? 0.998 15.484 -3.835 1.00 89.38 92 ASN A CA 1
ATOM 686 C C . ASN A 1 92 ? 2.505 15.256 -4.050 1.00 89.38 92 ASN A C 1
ATOM 688 O O . ASN A 1 92 ? 3.069 14.278 -3.563 1.00 89.38 92 ASN A O 1
ATOM 692 N N . ASN A 1 93 ? 3.168 16.190 -4.733 1.00 84.12 93 ASN A N 1
ATOM 693 C CA . ASN A 1 93 ? 4.591 16.090 -5.085 1.00 84.12 93 ASN A CA 1
ATOM 694 C C . ASN A 1 93 ? 5.563 16.337 -3.911 1.00 84.12 93 ASN A C 1
ATOM 696 O O . ASN A 1 93 ? 6.774 16.259 -4.100 1.00 84.12 93 ASN A O 1
ATOM 700 N N . GLU A 1 94 ? 5.062 16.674 -2.722 1.00 87.56 94 GLU A N 1
ATOM 701 C CA . GLU A 1 94 ? 5.871 16.942 -1.521 1.00 87.56 94 GLU A CA 1
ATOM 702 C C . GLU A 1 94 ? 5.792 15.803 -0.496 1.00 87.56 94 GLU A C 1
ATOM 704 O O . GLU A 1 94 ? 6.456 15.840 0.542 1.00 87.56 94 GLU A O 1
ATOM 709 N N . THR A 1 95 ? 4.966 14.795 -0.780 1.00 90.69 95 THR A N 1
ATOM 710 C CA . THR A 1 95 ? 4.694 13.666 0.102 1.00 90.69 95 THR A CA 1
ATOM 711 C C . THR A 1 95 ? 5.105 12.370 -0.581 1.00 90.69 95 THR A C 1
ATOM 713 O O . THR A 1 95 ? 4.982 12.215 -1.793 1.00 90.69 95 THR A O 1
ATOM 716 N N . PHE A 1 96 ? 5.573 11.413 0.206 1.00 90.56 96 PHE A N 1
ATOM 717 C CA . PHE A 1 96 ? 6.073 10.130 -0.259 1.00 90.56 96 PHE A CA 1
ATOM 718 C C . PHE A 1 96 ? 5.324 8.993 0.432 1.00 90.56 96 PHE A C 1
ATOM 720 O O . PHE A 1 96 ? 5.145 9.029 1.652 1.00 90.56 96 PHE A O 1
ATOM 727 N N . VAL A 1 97 ? 4.910 7.977 -0.332 1.00 94.00 97 VAL A N 1
ATOM 728 C CA . VAL A 1 97 ? 4.310 6.756 0.222 1.00 94.00 97 VAL A CA 1
ATOM 729 C C . VAL A 1 97 ? 5.439 5.814 0.631 1.00 94.00 97 VAL A C 1
ATOM 731 O O . VAL A 1 97 ? 6.074 5.177 -0.208 1.00 94.00 97 VAL A O 1
ATOM 734 N N . PHE A 1 98 ? 5.739 5.781 1.925 1.00 94.75 98 PHE A N 1
ATOM 735 C CA . PHE A 1 98 ? 6.770 4.924 2.510 1.00 94.75 98 PHE A CA 1
ATOM 736 C C . PHE A 1 98 ? 6.223 3.522 2.797 1.00 94.75 98 PHE A C 1
ATOM 738 O O . PHE A 1 98 ? 5.077 3.206 2.473 1.00 94.75 98 PHE A O 1
ATOM 745 N N . SER A 1 99 ? 7.072 2.649 3.344 1.00 95.75 99 SER A N 1
ATOM 746 C CA . SER A 1 99 ? 6.720 1.260 3.628 1.00 95.75 99 SER A CA 1
ATOM 747 C C . SER A 1 99 ? 5.526 1.142 4.576 1.00 95.75 99 SER A C 1
ATOM 749 O O . SER A 1 99 ? 5.126 2.079 5.273 1.00 95.75 99 SER A O 1
ATOM 751 N N . GLY A 1 100 ? 4.978 -0.063 4.612 1.00 97.75 100 GLY A N 1
ATOM 752 C CA . GLY A 1 100 ? 3.864 -0.432 5.459 1.00 97.75 100 GLY A CA 1
ATOM 753 C C . GLY A 1 100 ? 3.492 -1.885 5.232 1.00 97.75 100 GLY A C 1
ATOM 754 O O . GLY A 1 100 ? 4.295 -2.673 4.729 1.00 97.75 100 GLY A O 1
ATOM 755 N N . SER A 1 101 ? 2.264 -2.221 5.590 1.00 98.50 101 SER A N 1
ATOM 756 C CA . SER A 1 101 ? 1.713 -3.569 5.526 1.00 98.50 101 SER A CA 1
ATOM 757 C C . SER A 1 101 ? 0.266 -3.537 5.049 1.00 98.50 101 SER A C 1
ATOM 759 O O . SER A 1 101 ? -0.337 -2.471 4.922 1.00 98.50 101 SER A O 1
ATOM 761 N N . ALA A 1 102 ? -0.297 -4.705 4.760 1.00 98.06 102 ALA A N 1
ATOM 762 C CA . ALA A 1 102 ? -1.704 -4.841 4.423 1.00 98.06 102 ALA A CA 1
ATOM 763 C C . ALA A 1 102 ? -2.315 -6.042 5.146 1.00 98.06 102 ALA A C 1
ATOM 765 O O . ALA A 1 102 ? -1.639 -7.044 5.385 1.00 98.06 102 ALA A O 1
ATOM 766 N N . VAL A 1 103 ? -3.599 -5.934 5.474 1.00 97.88 103 VAL A N 1
ATOM 767 C CA . VAL A 1 103 ? -4.395 -6.992 6.103 1.00 97.88 103 VAL A CA 1
ATOM 768 C C . VAL A 1 103 ? -5.681 -7.217 5.320 1.00 97.88 103 VAL A C 1
ATOM 770 O O . VAL A 1 103 ? -6.222 -6.288 4.722 1.00 97.88 103 VAL A O 1
ATOM 773 N N . VAL A 1 104 ? -6.184 -8.449 5.346 1.00 97.56 104 VAL A N 1
ATOM 774 C CA . VAL A 1 104 ? -7.539 -8.759 4.880 1.00 97.56 104 VAL A CA 1
ATOM 775 C C . VAL A 1 104 ? -8.500 -8.545 6.048 1.00 97.56 104 VAL A C 1
ATOM 777 O O . VAL A 1 104 ? -8.383 -9.211 7.076 1.00 97.56 104 VAL A O 1
ATOM 780 N N . ASP A 1 105 ? -9.440 -7.617 5.899 1.00 96.31 105 ASP A N 1
ATOM 781 C CA . ASP A 1 105 ? -10.463 -7.296 6.900 1.00 96.31 105 ASP A CA 1
ATOM 782 C C . ASP A 1 105 ? -11.747 -8.096 6.638 1.00 96.31 105 ASP A C 1
ATOM 784 O O . ASP A 1 105 ? -12.795 -7.556 6.282 1.00 96.31 105 ASP A O 1
ATOM 788 N N . ALA A 1 106 ? -11.654 -9.418 6.794 1.00 94.56 106 ALA A N 1
ATOM 789 C CA . ALA A 1 106 ? -12.733 -10.339 6.428 1.00 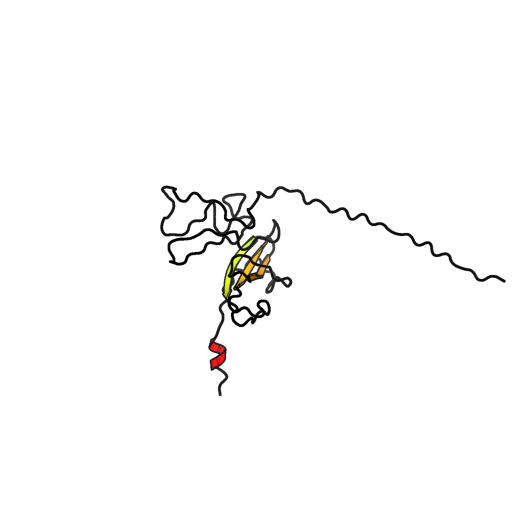94.56 106 ALA A CA 1
ATOM 790 C C . ALA A 1 106 ? -14.037 -10.135 7.217 1.00 94.56 106 ALA A C 1
ATOM 792 O O . ALA A 1 106 ? -15.122 -10.436 6.728 1.00 94.56 106 ALA A O 1
ATOM 793 N N . ASN A 1 107 ? -13.933 -9.597 8.433 1.00 94.75 107 ASN A N 1
ATOM 794 C CA . ASN A 1 107 ? -15.075 -9.354 9.313 1.00 94.75 107 ASN A CA 1
ATOM 795 C C . ASN A 1 107 ? -15.604 -7.916 9.214 1.00 94.75 107 ASN A C 1
ATOM 797 O O . ASN A 1 107 ? -16.448 -7.527 10.022 1.00 94.75 107 ASN A O 1
ATOM 801 N N . ASN A 1 108 ? -15.109 -7.126 8.253 1.00 95.69 108 ASN A N 1
ATOM 802 C CA . ASN A 1 108 ? -15.469 -5.723 8.071 1.00 95.69 108 ASN A CA 1
ATOM 803 C C . ASN A 1 108 ? -15.357 -4.904 9.375 1.00 95.69 108 ASN A C 1
ATOM 805 O O . ASN A 1 108 ? -16.208 -4.072 9.695 1.00 95.69 108 ASN A O 1
ATOM 809 N N . THR A 1 109 ? -14.308 -5.156 10.158 1.00 94.44 109 THR A N 1
ATOM 810 C CA . THR A 1 109 ? -14.043 -4.449 11.420 1.00 94.44 109 THR A CA 1
ATOM 811 C C . THR A 1 109 ? -13.766 -2.965 11.205 1.00 94.44 109 THR A C 1
ATOM 813 O O . THR A 1 109 ? -14.032 -2.149 12.086 1.00 94.44 109 THR A O 1
ATOM 816 N N . SER A 1 110 ? -13.286 -2.605 10.015 1.00 93.62 110 SER A N 1
ATOM 817 C CA . SER A 1 110 ? -13.073 -1.223 9.597 1.00 93.62 110 SER A CA 1
ATOM 818 C C . SER A 1 110 ? -14.360 -0.504 9.173 1.00 93.62 110 SER A C 1
ATOM 820 O O . SER A 1 110 ? -14.403 0.725 9.188 1.00 93.62 110 SER A O 1
ATOM 822 N N . GLY A 1 111 ? -15.406 -1.248 8.793 1.00 95.50 111 GLY A N 1
ATOM 823 C CA . GLY A 1 111 ? -16.672 -0.718 8.281 1.00 95.50 111 GLY A CA 1
ATOM 824 C C . GLY A 1 111 ? -16.713 -0.425 6.770 1.00 95.50 111 GLY A C 1
ATOM 825 O O . GLY A 1 111 ? -17.772 -0.032 6.278 1.00 95.50 111 GLY A O 1
ATOM 826 N N . TYR A 1 112 ? -15.622 -0.631 6.018 1.00 94.56 112 TYR A N 1
ATOM 827 C CA . TYR A 1 112 ? -15.509 -0.266 4.590 1.00 94.56 112 TYR A CA 1
ATOM 828 C C . TYR A 1 112 ? -15.952 -1.334 3.578 1.00 94.56 112 TYR A C 1
ATOM 830 O O . TYR A 1 112 ? -16.034 -1.047 2.379 1.00 94.56 112 TYR A O 1
ATOM 838 N N . PHE A 1 113 ? -16.272 -2.541 4.038 1.00 97.00 113 PHE A N 1
ATOM 839 C CA . PHE A 1 113 ? -16.522 -3.726 3.211 1.00 97.00 113 PHE A CA 1
ATOM 840 C C . PHE A 1 113 ? -17.904 -4.353 3.484 1.00 97.00 113 PHE A C 1
ATOM 842 O O . PHE A 1 113 ? -18.004 -5.519 3.873 1.00 97.00 113 PHE A O 1
ATOM 849 N N . PRO A 1 114 ? -19.017 -3.607 3.322 1.00 95.88 114 PRO A N 1
ATOM 850 C CA . PRO A 1 114 ? -20.346 -4.159 3.559 1.00 95.88 114 PRO A CA 1
ATOM 851 C C . PRO A 1 114 ? -20.643 -5.307 2.582 1.00 95.88 114 PRO A C 1
ATOM 853 O O . PRO A 1 114 ? -20.725 -5.101 1.373 1.00 95.88 114 PRO A O 1
ATOM 856 N N . GLY A 1 115 ? -20.840 -6.514 3.120 1.00 94.56 115 GLY A N 1
ATOM 857 C CA . GLY A 1 115 ? -21.143 -7.710 2.326 1.00 94.56 115 GLY A CA 1
ATOM 858 C C . GLY A 1 115 ? -19.942 -8.318 1.592 1.00 94.56 115 GLY A C 1
ATOM 859 O O . GLY A 1 115 ? -20.150 -9.099 0.668 1.00 94.56 115 GLY A O 1
ATOM 860 N N . GLN A 1 116 ? -18.715 -7.966 1.986 1.00 96.06 116 GLN A N 1
ATOM 861 C CA . GLN A 1 116 ? -17.470 -8.445 1.388 1.00 96.06 116 GLN A CA 1
ATOM 862 C C . GLN A 1 116 ? -16.522 -8.965 2.481 1.00 96.06 116 GLN A C 1
ATOM 864 O O . GLN A 1 116 ? -16.342 -8.306 3.499 1.00 96.06 116 GLN A O 1
ATOM 869 N N . ASP A 1 117 ? -15.901 -10.125 2.253 1.00 95.50 117 ASP A N 1
ATOM 870 C CA . ASP A 1 117 ? -15.005 -10.818 3.198 1.00 95.50 117 ASP A CA 1
ATOM 871 C C . ASP A 1 117 ? -13.533 -10.863 2.737 1.00 95.50 117 ASP A C 1
ATOM 873 O O . ASP A 1 117 ? -12.667 -11.422 3.408 1.00 95.50 117 ASP A O 1
ATOM 877 N N . ASN A 1 118 ? -13.228 -10.250 1.595 1.00 95.38 118 ASN A N 1
ATOM 878 C CA . ASN A 1 118 ? -11.887 -10.169 1.017 1.00 95.38 118 ASN A CA 1
ATOM 879 C C . ASN A 1 118 ? -11.407 -8.717 0.837 1.00 95.38 118 ASN A C 1
ATOM 881 O O . ASN A 1 118 ? -10.548 -8.444 -0.002 1.00 95.38 118 ASN A O 1
ATOM 885 N N . GLY A 1 119 ? -11.977 -7.783 1.605 1.00 97.38 119 GLY A N 1
ATOM 886 C CA . GLY A 1 119 ? -11.542 -6.390 1.633 1.00 97.38 119 GLY A CA 1
ATOM 887 C C . GLY A 1 119 ? -10.115 -6.266 2.160 1.00 97.38 119 GLY A C 1
ATOM 888 O O . GLY A 1 119 ? -9.767 -6.891 3.163 1.00 97.38 119 GLY A O 1
ATOM 889 N N . VAL A 1 120 ? -9.279 -5.471 1.492 1.00 98.44 120 VAL A N 1
ATOM 890 C CA . VAL A 1 120 ? -7.871 -5.288 1.873 1.00 98.44 120 VAL A CA 1
ATOM 891 C C . VAL A 1 120 ? -7.678 -3.893 2.449 1.00 98.44 120 VAL A C 1
ATOM 893 O O . VAL A 1 120 ? -8.055 -2.907 1.822 1.00 98.44 120 VAL A O 1
ATOM 896 N N . VAL A 1 121 ? -7.055 -3.791 3.619 1.00 98.56 121 VAL A N 1
ATOM 897 C CA . VAL A 1 121 ? -6.655 -2.518 4.230 1.00 98.56 121 VAL A CA 1
ATOM 898 C C . VAL A 1 121 ? -5.139 -2.419 4.195 1.00 98.56 121 VAL A C 1
ATOM 900 O O . VAL A 1 121 ? -4.451 -3.240 4.798 1.00 98.56 121 VAL A O 1
ATOM 903 N N . ALA A 1 122 ? -4.617 -1.409 3.506 1.00 98.56 122 ALA A N 1
ATOM 904 C CA . ALA A 1 122 ? -3.214 -1.026 3.562 1.00 98.56 122 ALA A CA 1
ATOM 905 C C . ALA A 1 122 ? -3.002 -0.029 4.703 1.00 98.56 122 ALA A C 1
ATOM 907 O O . ALA A 1 122 ? -3.727 0.960 4.803 1.00 98.56 122 ALA A O 1
ATOM 908 N N . VAL A 1 123 ? -1.986 -0.267 5.527 1.00 98.69 123 VAL A N 1
ATOM 909 C CA . VAL A 1 123 ? -1.512 0.643 6.573 1.00 98.69 123 VAL A CA 1
ATOM 910 C C . VAL A 1 123 ? -0.094 1.050 6.211 1.00 98.69 123 VAL A C 1
ATOM 912 O O . VAL A 1 123 ? 0.776 0.193 6.070 1.00 98.69 123 VAL A O 1
ATOM 915 N N . TYR A 1 124 ? 0.152 2.341 6.027 1.00 98.38 124 TYR A N 1
ATOM 916 C CA . TYR A 1 124 ? 1.400 2.828 5.445 1.00 98.38 124 TYR A CA 1
ATOM 917 C C . TYR A 1 124 ? 1.807 4.180 6.007 1.00 98.38 124 TYR A C 1
ATOM 919 O O . TYR A 1 124 ? 1.002 4.921 6.570 1.00 98.38 124 TYR A O 1
ATOM 927 N N . THR A 1 125 ? 3.080 4.515 5.840 1.00 98.31 125 THR A N 1
ATOM 928 C CA . THR A 1 125 ? 3.594 5.820 6.242 1.00 98.31 125 THR A CA 1
ATOM 929 C C . THR A 1 125 ? 3.486 6.819 5.094 1.00 98.31 125 THR A C 1
ATOM 931 O O . THR A 1 125 ? 3.930 6.538 3.981 1.00 98.31 125 THR A O 1
ATOM 934 N N . LEU A 1 126 ? 2.967 8.017 5.368 1.00 97.00 126 LEU A N 1
ATOM 935 C CA . LEU A 1 126 ? 3.233 9.182 4.528 1.00 97.00 126 LEU A CA 1
ATOM 936 C C . LEU A 1 126 ? 4.386 9.972 5.138 1.00 97.00 126 LEU A C 1
ATOM 938 O O . LEU A 1 126 ? 4.368 10.295 6.325 1.00 97.00 126 LEU A O 1
ATOM 942 N N . SER A 1 127 ? 5.397 10.259 4.320 1.00 95.12 127 SER A N 1
ATOM 943 C CA . SER A 1 127 ? 6.568 11.040 4.714 1.00 95.12 127 SER A CA 1
ATOM 944 C C . SER A 1 127 ? 6.634 12.327 3.909 1.00 95.12 127 SER A C 1
ATOM 946 O O . SER A 1 127 ? 6.501 12.307 2.689 1.00 95.12 127 SER A O 1
ATOM 948 N N . ASN A 1 128 ? 6.926 13.435 4.575 1.00 92.12 128 ASN A N 1
ATOM 949 C CA . ASN A 1 128 ? 7.368 14.678 3.945 1.00 92.12 128 ASN A CA 1
ATOM 950 C C . ASN A 1 128 ? 8.578 15.235 4.720 1.00 92.12 128 ASN A C 1
ATOM 952 O O . ASN A 1 128 ? 9.154 14.546 5.565 1.00 92.12 128 ASN A O 1
ATOM 956 N N . ASN A 1 129 ? 8.987 16.472 4.435 1.00 90.00 129 ASN A N 1
ATOM 957 C CA . ASN A 1 129 ? 10.165 17.082 5.065 1.00 90.00 129 ASN A CA 1
ATOM 958 C C . ASN A 1 129 ? 10.021 17.325 6.578 1.00 90.00 129 ASN A C 1
ATOM 960 O O . ASN A 1 129 ? 11.024 17.559 7.251 1.00 90.00 129 ASN A O 1
ATOM 964 N N . THR A 1 130 ? 8.800 17.315 7.115 1.00 93.56 130 THR A N 1
ATOM 965 C CA . THR A 1 130 ? 8.512 17.702 8.501 1.00 93.56 130 THR A CA 1
ATOM 966 C C . THR A 1 130 ? 7.850 16.601 9.325 1.00 93.56 130 THR A C 1
ATOM 968 O O . THR A 1 130 ? 7.857 16.705 10.549 1.00 93.56 130 THR A O 1
ATOM 971 N N . SER A 1 131 ? 7.316 15.545 8.703 1.00 96.00 131 SER A N 1
ATOM 972 C CA . SER A 1 131 ? 6.575 14.491 9.402 1.00 96.00 131 SER A CA 1
ATOM 973 C C . SER A 1 131 ? 6.646 13.130 8.703 1.00 96.00 131 SER A C 1
ATOM 975 O O . SER A 1 131 ? 6.713 13.039 7.475 1.00 96.00 131 SER A O 1
ATOM 977 N N . GLN A 1 132 ? 6.600 12.078 9.522 1.00 98.19 132 GLN A N 1
ATOM 978 C CA . GLN A 1 132 ? 6.214 10.719 9.160 1.00 98.19 132 GLN A CA 1
ATOM 979 C C . GLN A 1 132 ? 5.003 10.316 10.014 1.00 98.19 132 GLN A C 1
ATOM 981 O O . GLN A 1 132 ? 5.099 10.245 11.242 1.00 98.19 132 GLN A O 1
ATOM 986 N N . ASN A 1 133 ? 3.865 10.051 9.371 1.00 98.44 133 ASN A N 1
ATOM 987 C CA . ASN A 1 133 ? 2.624 9.661 10.044 1.00 98.44 133 ASN A CA 1
ATOM 988 C C . ASN A 1 133 ? 1.965 8.445 9.378 1.00 98.44 133 ASN A C 1
ATOM 990 O O . ASN A 1 133 ? 2.251 8.116 8.224 1.00 98.44 133 ASN A O 1
ATOM 994 N N . GLN A 1 134 ? 1.121 7.733 10.129 1.00 98.62 134 GLN A N 1
ATOM 995 C CA . GLN A 1 134 ? 0.504 6.485 9.676 1.00 98.62 134 GLN A CA 1
ATOM 996 C C . GLN A 1 134 ? -0.871 6.754 9.086 1.00 98.62 134 GLN A C 1
ATOM 998 O O . GLN A 1 134 ? -1.699 7.445 9.682 1.00 98.62 134 GLN A O 1
ATOM 1003 N N . ASN A 1 135 ? -1.096 6.185 7.914 1.00 98.69 135 ASN A N 1
ATOM 1004 C CA . ASN A 1 135 ? -2.267 6.376 7.083 1.00 98.69 135 ASN A CA 1
ATOM 1005 C C . ASN A 1 135 ? -2.835 5.012 6.703 1.00 98.69 135 ASN A C 1
ATOM 1007 O O . ASN A 1 135 ? -2.133 3.999 6.724 1.00 98.69 135 ASN A O 1
ATOM 1011 N N . VAL A 1 136 ? -4.111 5.004 6.344 1.00 98.56 136 VAL A N 1
ATOM 1012 C CA . VAL A 1 136 ? -4.814 3.820 5.857 1.00 98.56 136 VAL A CA 1
ATOM 1013 C C . VAL A 1 136 ? -5.490 4.083 4.524 1.00 98.56 136 VAL A C 1
ATOM 1015 O O . VAL A 1 136 ? -6.000 5.175 4.268 1.00 98.56 136 VAL A O 1
ATOM 1018 N N . ALA A 1 137 ? -5.515 3.059 3.683 1.00 98.50 137 ALA A N 1
ATOM 1019 C CA . ALA A 1 137 ? -6.299 3.016 2.460 1.00 98.50 137 ALA A CA 1
ATOM 1020 C C . ALA A 1 137 ? -6.944 1.636 2.333 1.00 98.50 137 ALA A C 1
ATOM 1022 O O . ALA A 1 137 ? -6.403 0.648 2.829 1.00 98.50 137 ALA A O 1
ATOM 1023 N N . PHE A 1 138 ? -8.091 1.556 1.674 1.00 98.25 138 PHE A N 1
ATOM 1024 C CA . PHE A 1 138 ? -8.841 0.314 1.531 1.00 98.25 138 PHE A CA 1
ATOM 1025 C C . PHE A 1 138 ? -9.054 -0.035 0.060 1.00 98.25 138 PHE A C 1
ATOM 1027 O O . PHE A 1 138 ? -9.219 0.837 -0.786 1.00 98.25 138 PHE A O 1
ATOM 1034 N N . SER A 1 139 ? -9.052 -1.328 -0.238 1.00 98.38 139 SER A N 1
ATOM 1035 C CA . SER A 1 139 ? -9.263 -1.880 -1.567 1.00 98.38 139 SER A CA 1
ATOM 1036 C C . SER A 1 139 ? -10.427 -2.859 -1.539 1.00 98.38 139 SER A C 1
ATOM 1038 O O . SER A 1 139 ? -10.461 -3.792 -0.733 1.00 98.38 139 SER A O 1
ATOM 1040 N N . LYS A 1 140 ? -11.378 -2.640 -2.449 1.00 97.62 140 LYS A N 1
ATOM 1041 C CA . LYS A 1 140 ? -12.564 -3.487 -2.638 1.00 97.62 140 LYS A CA 1
ATOM 1042 C C . LYS A 1 140 ? -12.405 -4.468 -3.801 1.00 97.62 140 LYS A C 1
ATOM 1044 O O . LYS A 1 140 ? -13.272 -5.310 -4.003 1.00 97.62 140 LYS A O 1
ATOM 1049 N N . ASP A 1 141 ? -11.307 -4.382 -4.549 1.00 97.19 141 ASP A N 1
ATOM 1050 C CA . ASP A 1 141 ? -11.030 -5.192 -5.739 1.00 97.19 141 ASP A CA 1
ATOM 1051 C C . ASP A 1 141 ? -9.911 -6.222 -5.520 1.00 97.19 141 ASP A C 1
ATOM 1053 O O . ASP A 1 141 ? -9.364 -6.755 -6.480 1.00 97.19 141 ASP A O 1
ATOM 1057 N N . GLY A 1 142 ? -9.596 -6.544 -4.260 1.00 95.19 142 GLY A N 1
ATOM 1058 C CA . GLY A 1 142 ? -8.609 -7.569 -3.907 1.00 95.19 142 GLY A CA 1
ATOM 1059 C C . GLY A 1 142 ? -7.165 -7.064 -3.866 1.00 95.19 142 GLY A C 1
ATOM 1060 O O . GLY A 1 142 ? -6.240 -7.856 -4.021 1.00 95.19 142 GLY A O 1
ATOM 1061 N N . GLY A 1 143 ? -6.964 -5.762 -3.656 1.00 96.62 143 GLY A N 1
ATOM 1062 C CA . GLY A 1 143 ? -5.650 -5.136 -3.505 1.00 96.62 143 GLY A CA 1
ATOM 1063 C C . GLY A 1 143 ? -5.081 -4.522 -4.785 1.00 96.62 143 GLY A C 1
ATOM 1064 O O . GLY A 1 143 ? -3.894 -4.210 -4.817 1.00 96.62 143 GLY A O 1
ATOM 1065 N N . TYR A 1 144 ? -5.882 -4.345 -5.842 1.00 96.31 144 TYR A N 1
ATOM 1066 C CA . TYR A 1 144 ? -5.404 -3.756 -7.099 1.00 96.31 144 TYR A CA 1
ATOM 1067 C C . TYR A 1 144 ? -5.480 -2.231 -7.076 1.00 96.31 144 TYR A C 1
ATOM 1069 O O . TYR A 1 144 ? -4.528 -1.569 -7.489 1.00 96.31 144 TYR A O 1
ATOM 1077 N N . THR A 1 145 ? -6.583 -1.675 -6.573 1.00 96.50 145 THR A N 1
ATOM 1078 C CA . THR A 1 145 ? -6.764 -0.232 -6.392 1.00 96.50 145 THR A CA 1
ATOM 1079 C C . THR A 1 145 ? -7.146 0.090 -4.954 1.00 96.50 145 THR A C 1
ATOM 1081 O O . THR A 1 145 ? -7.861 -0.672 -4.303 1.00 96.50 145 THR A O 1
ATOM 1084 N N . PHE A 1 146 ? -6.644 1.217 -4.447 1.00 97.81 146 PHE A N 1
ATOM 1085 C CA . PHE A 1 146 ? -6.839 1.644 -3.065 1.00 97.81 146 PHE A CA 1
ATOM 1086 C C . PHE A 1 146 ? -7.422 3.056 -2.984 1.00 97.81 146 PHE A C 1
ATOM 1088 O O . PHE A 1 146 ? -6.934 3.987 -3.625 1.00 97.81 146 PHE A O 1
ATOM 1095 N N . GLU A 1 147 ? -8.429 3.214 -2.133 1.00 97.12 147 GLU A N 1
ATOM 1096 C CA . GLU A 1 147 ? -9.046 4.486 -1.766 1.00 97.12 147 GLU A CA 1
ATOM 1097 C C . GLU A 1 147 ? -8.483 4.938 -0.403 1.00 97.12 147 GLU A C 1
ATOM 1099 O O . GLU A 1 147 ? -8.617 4.204 0.584 1.00 97.12 147 GLU A O 1
ATOM 1104 N N . PRO A 1 148 ? -7.820 6.109 -0.302 1.00 97.75 148 PRO A N 1
ATOM 1105 C CA . PRO A 1 148 ? -7.351 6.628 0.981 1.00 97.75 148 PRO A CA 1
ATOM 1106 C C . PRO A 1 148 ? -8.512 6.924 1.935 1.00 97.75 148 PRO A C 1
ATOM 1108 O O . PRO A 1 148 ? -9.528 7.487 1.532 1.00 97.75 148 PRO A O 1
ATOM 1111 N N . TYR A 1 149 ? -8.341 6.615 3.220 1.00 98.06 149 TYR A N 1
ATOM 1112 C CA . TYR A 1 149 ? -9.298 7.016 4.250 1.00 98.06 149 TYR A CA 1
ATOM 1113 C C . TYR A 1 149 ? -9.337 8.545 4.405 1.00 98.06 149 TYR A C 1
ATOM 1115 O O . TYR A 1 149 ? -8.301 9.183 4.594 1.00 98.06 149 TYR A O 1
ATOM 1123 N N . GLU A 1 150 ? -10.535 9.132 4.385 1.00 96.38 150 GLU A N 1
ATOM 1124 C CA . GLU A 1 150 ? -10.731 10.584 4.510 1.00 96.38 150 GLU A CA 1
ATOM 1125 C C . GLU A 1 150 ? -10.232 11.155 5.847 1.00 96.38 150 GLU A C 1
ATOM 1127 O O . GLU A 1 150 ? -9.808 12.306 5.904 1.00 96.38 150 GLU A O 1
ATOM 1132 N N . GLY A 1 151 ? -10.258 10.359 6.921 1.00 97.31 151 GLY A N 1
ATOM 1133 C CA . GLY A 1 151 ? -9.810 10.775 8.254 1.00 97.31 151 GLY A CA 1
ATOM 1134 C C . GLY A 1 151 ? -8.314 10.589 8.511 1.00 97.31 151 GLY A C 1
ATOM 1135 O O . GLY A 1 151 ? -7.899 10.577 9.667 1.00 97.31 151 GLY A O 1
ATOM 1136 N N . ASN A 1 152 ? -7.513 10.388 7.466 1.00 97.88 152 ASN A N 1
ATOM 1137 C CA . ASN A 1 152 ? -6.064 10.302 7.582 1.00 97.88 152 ASN A CA 1
ATOM 1138 C C . ASN A 1 152 ? -5.426 11.636 8.041 1.00 97.88 152 ASN A C 1
ATOM 1140 O O . ASN A 1 152 ? -5.920 12.708 7.682 1.00 97.88 152 ASN A O 1
ATOM 1144 N N . PRO A 1 153 ? -4.290 11.594 8.769 1.00 98.31 153 PRO A N 1
ATOM 1145 C CA . PRO A 1 153 ? -3.601 10.395 9.257 1.00 98.31 153 PRO A CA 1
ATOM 1146 C C . PRO A 1 153 ? -4.320 9.757 10.458 1.00 98.31 153 PRO A C 1
ATOM 1148 O O . PRO A 1 153 ? -4.926 10.450 11.271 1.00 98.31 153 PRO A O 1
ATOM 1151 N N . VAL A 1 154 ? -4.204 8.435 10.615 1.00 98.31 154 VAL A N 1
ATOM 1152 C CA . VAL A 1 154 ? -4.769 7.712 11.773 1.00 98.31 154 VAL A CA 1
ATOM 1153 C C . VAL A 1 154 ? -3.866 7.742 13.002 1.00 98.31 154 VAL A C 1
ATOM 1155 O O . VAL A 1 154 ? -4.359 7.633 14.123 1.00 98.31 154 VAL A O 1
ATOM 1158 N N . ILE A 1 155 ? -2.551 7.895 12.817 1.00 98.62 155 ILE A N 1
ATOM 1159 C CA . ILE A 1 155 ? -1.597 8.083 13.917 1.00 98.62 155 ILE A CA 1
ATOM 1160 C C . ILE A 1 155 ? -0.548 9.109 13.497 1.00 98.62 155 ILE A C 1
ATOM 1162 O O . ILE A 1 155 ? 0.229 8.865 12.574 1.00 98.62 155 ILE A O 1
ATOM 1166 N N . ASP A 1 156 ? -0.473 10.219 14.225 1.00 98.12 156 ASP A N 1
ATOM 1167 C CA . ASP A 1 156 ? 0.575 11.228 14.080 1.00 98.12 156 ASP A CA 1
ATOM 1168 C C . ASP A 1 156 ? 1.130 11.587 15.464 1.00 98.12 156 ASP A C 1
ATOM 1170 O O . ASP A 1 156 ? 0.380 11.939 16.376 1.00 98.12 156 ASP A O 1
ATOM 1174 N N . ILE A 1 157 ? 2.448 11.463 15.627 1.00 97.88 157 ILE A N 1
ATOM 1175 C CA . ILE A 1 157 ? 3.160 11.796 16.870 1.00 97.88 157 ILE A CA 1
ATOM 1176 C C . ILE A 1 157 ? 4.078 13.018 16.710 1.00 97.88 157 ILE A C 1
ATOM 1178 O O . ILE A 1 157 ? 4.890 13.292 17.591 1.00 97.88 157 ILE A O 1
ATOM 1182 N N . GLY A 1 158 ? 3.995 13.730 15.579 1.00 96.69 158 GLY A N 1
ATOM 1183 C CA . GLY A 1 158 ? 4.826 14.896 15.276 1.00 96.69 158 GLY A CA 1
ATOM 1184 C C . GLY A 1 158 ? 6.311 14.568 15.095 1.00 96.69 158 GLY A C 1
ATOM 1185 O O . GLY A 1 158 ? 7.167 15.384 15.434 1.00 96.69 158 GLY A O 1
ATOM 1186 N N . SER A 1 159 ? 6.632 13.362 14.614 1.00 97.75 159 SER A N 1
ATOM 1187 C CA . SER A 1 159 ? 8.006 12.873 14.457 1.00 97.75 159 SER A CA 1
ATOM 1188 C C . SER A 1 159 ? 8.399 12.780 12.987 1.00 97.75 159 SER A C 1
ATOM 1190 O O . SER A 1 159 ? 7.608 12.371 12.145 1.00 97.75 159 SER A O 1
ATOM 1192 N N . THR A 1 160 ? 9.663 13.069 12.682 1.00 96.69 160 THR A N 1
ATOM 1193 C CA . THR A 1 160 ? 10.278 12.787 11.373 1.00 96.69 160 THR A CA 1
ATOM 1194 C C . THR A 1 160 ? 10.842 11.366 11.276 1.00 96.69 160 THR A C 1
ATOM 1196 O O . THR A 1 160 ? 11.436 11.001 10.264 1.00 96.69 160 THR A O 1
ATOM 1199 N N . GLN A 1 161 ? 10.700 10.566 12.336 1.00 96.94 161 GLN A N 1
ATOM 1200 C CA . GLN A 1 161 ? 11.243 9.215 12.470 1.00 96.94 161 GLN A CA 1
ATOM 1201 C C . GLN A 1 161 ? 10.191 8.286 13.088 1.00 96.94 161 GLN A C 1
ATOM 1203 O O . GLN A 1 161 ? 10.328 7.834 14.225 1.00 96.94 161 GLN A O 1
ATOM 1208 N N . PHE A 1 162 ? 9.104 8.045 12.359 1.00 97.88 162 PHE A N 1
ATOM 1209 C CA . PHE A 1 162 ? 7.997 7.196 12.796 1.00 97.88 162 PHE A CA 1
ATOM 1210 C C . PHE A 1 162 ? 7.345 6.534 11.584 1.00 97.88 162 PHE A C 1
ATOM 1212 O O . PHE A 1 162 ? 6.549 7.150 10.881 1.00 97.88 162 PHE A O 1
ATOM 1219 N N . ARG A 1 163 ? 7.721 5.288 11.291 1.00 97.81 163 ARG A N 1
ATOM 1220 C CA . ARG A 1 163 ? 7.386 4.652 10.014 1.00 97.81 163 ARG A CA 1
ATOM 1221 C C . ARG A 1 163 ? 7.353 3.131 10.079 1.00 97.81 163 ARG A C 1
ATOM 1223 O O . ARG A 1 163 ? 7.678 2.551 11.111 1.00 97.81 163 ARG A O 1
ATOM 1230 N N . ASP A 1 164 ? 7.043 2.537 8.932 1.00 97.81 164 ASP A N 1
ATOM 1231 C CA . ASP A 1 164 ? 7.108 1.105 8.639 1.00 97.81 164 ASP A CA 1
ATOM 1232 C C . ASP A 1 164 ? 6.128 0.273 9.501 1.00 97.81 164 ASP A C 1
ATOM 1234 O O . ASP A 1 164 ? 6.540 -0.664 10.191 1.00 97.81 164 ASP A O 1
ATOM 1238 N N . PRO A 1 165 ? 4.817 0.607 9.505 1.00 98.31 165 PRO A N 1
ATOM 1239 C CA . PRO A 1 165 ? 3.830 -0.100 10.311 1.00 98.31 165 PRO A CA 1
ATOM 1240 C C . PRO A 1 165 ? 3.627 -1.534 9.812 1.00 98.31 165 PRO A C 1
ATOM 1242 O O . PRO A 1 165 ? 3.265 -1.759 8.655 1.00 98.31 165 PRO A O 1
ATOM 1245 N N . GLN A 1 166 ? 3.776 -2.496 10.723 1.00 98.19 166 GLN A N 1
ATOM 1246 C CA . GLN A 1 166 ? 3.396 -3.891 10.521 1.00 98.19 166 GLN A CA 1
ATOM 1247 C C . GLN A 1 166 ? 2.139 -4.194 11.334 1.00 98.19 166 GLN A C 1
ATOM 1249 O O . GLN A 1 166 ? 2.184 -4.236 12.563 1.00 98.19 166 GLN A O 1
ATOM 1254 N N . VAL A 1 167 ? 1.022 -4.409 10.645 1.00 97.44 167 VAL A N 1
ATOM 1255 C CA . VAL A 1 167 ? -0.276 -4.703 11.257 1.00 97.44 167 VAL A CA 1
ATOM 1256 C C . VAL A 1 167 ? -0.652 -6.151 10.979 1.00 97.44 167 VAL A C 1
ATOM 1258 O O . VAL A 1 167 ? -0.489 -6.649 9.868 1.00 97.44 167 VAL A O 1
ATOM 1261 N N . ILE A 1 168 ? -1.150 -6.829 12.010 1.00 95.69 168 ILE A N 1
ATOM 1262 C CA . ILE A 1 168 ? -1.685 -8.188 11.933 1.00 95.69 168 ILE A CA 1
ATOM 1263 C C . ILE A 1 168 ? -3.037 -8.232 12.638 1.00 95.69 168 ILE A C 1
ATOM 1265 O O . ILE A 1 168 ? -3.257 -7.514 13.616 1.00 95.69 168 ILE A O 1
ATOM 1269 N N . ILE A 1 169 ? -3.930 -9.096 12.163 1.00 92.19 169 ILE A N 1
ATOM 1270 C CA . ILE A 1 169 ? -5.155 -9.422 12.892 1.00 92.19 169 ILE A CA 1
ATOM 1271 C C . ILE A 1 169 ? -4.781 -10.395 14.012 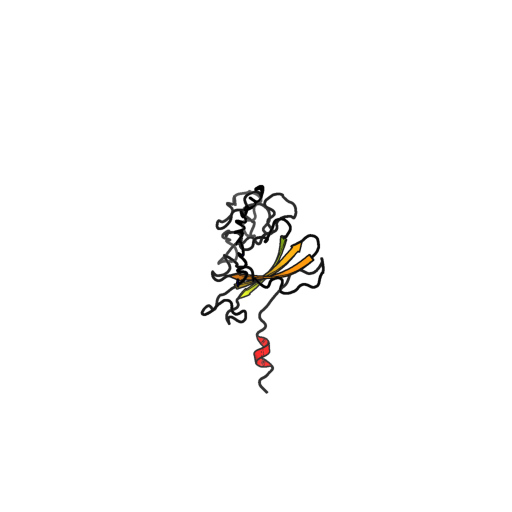1.00 92.19 169 ILE A C 1
ATOM 1273 O O . ILE A 1 169 ? -4.246 -11.469 13.746 1.00 92.19 169 ILE A O 1
ATOM 1277 N N . ASN A 1 170 ? -5.032 -10.010 15.263 1.00 87.81 170 ASN A N 1
ATOM 1278 C CA . ASN A 1 170 ? -4.819 -10.879 16.417 1.00 87.81 170 ASN A CA 1
ATOM 1279 C C . ASN A 1 170 ? -6.134 -11.576 16.793 1.00 87.81 170 ASN A C 1
ATOM 1281 O O . ASN A 1 170 ? -7.064 -10.922 17.260 1.00 87.81 170 ASN A O 1
ATOM 1285 N N . THR A 1 171 ? -6.192 -12.893 16.603 1.00 78.94 171 THR A N 1
ATOM 1286 C CA . THR A 1 171 ? -7.370 -13.734 16.878 1.00 78.94 171 THR A CA 1
ATOM 1287 C C . THR A 1 171 ? -7.380 -14.348 18.281 1.00 78.94 171 THR A C 1
ATOM 1289 O O . THR A 1 171 ? -8.358 -14.979 18.666 1.00 78.94 171 THR A O 1
ATOM 1292 N N . ASP A 1 172 ? -6.320 -14.166 19.074 1.00 70.88 172 ASP A N 1
ATOM 1293 C CA . ASP A 1 172 ? -6.166 -14.852 20.368 1.00 70.88 172 ASP A CA 1
ATOM 1294 C C . ASP A 1 172 ? -6.995 -14.216 21.504 1.00 70.88 172 ASP A C 1
ATOM 1296 O O . ASP A 1 172 ? -7.077 -14.759 22.607 1.00 70.88 172 ASP A O 1
ATOM 1300 N N . GLN A 1 173 ? -7.650 -13.078 21.253 1.00 56.62 173 GLN A N 1
ATOM 1301 C CA . GLN A 1 173 ? -8.521 -12.403 22.226 1.00 56.62 173 GLN A CA 1
ATOM 1302 C C . GLN A 1 173 ? -9.867 -13.122 22.446 1.00 56.62 173 GLN A C 1
ATOM 1304 O O . GLN A 1 173 ? -10.489 -12.920 23.488 1.00 56.62 173 GLN A O 1
ATOM 1309 N N . ASP A 1 174 ? -10.276 -14.028 21.551 1.00 55.03 174 ASP A N 1
ATOM 1310 C CA . ASP A 1 174 ? -11.533 -14.782 21.688 1.00 55.03 174 ASP A CA 1
ATOM 1311 C C . ASP A 1 174 ? -11.438 -15.968 22.673 1.00 55.03 174 ASP A C 1
ATOM 1313 O O . ASP A 1 174 ? -12.454 -16.556 23.044 1.00 55.03 174 ASP A O 1
ATOM 1317 N N . LEU A 1 175 ? -10.233 -16.310 23.151 1.00 53.53 175 LEU A N 1
ATOM 1318 C CA . LEU A 1 175 ? -10.003 -17.410 24.102 1.00 53.53 175 LEU A CA 1
ATOM 1319 C C . LEU A 1 175 ? -9.771 -16.946 25.550 1.00 53.53 175 LEU A C 1
ATOM 1321 O O . LEU A 1 175 ? -9.749 -17.769 26.463 1.00 53.53 175 LEU A O 1
ATOM 1325 N N . ALA A 1 176 ? -9.604 -15.641 25.792 1.00 53.31 176 ALA A N 1
ATOM 1326 C CA . ALA A 1 176 ? -9.232 -15.114 27.110 1.00 53.31 176 ALA A CA 1
ATOM 1327 C C . ALA A 1 176 ? -10.426 -14.708 28.000 1.00 53.31 176 ALA A C 1
ATOM 1329 O O . ALA A 1 176 ? -10.228 -14.362 29.167 1.00 53.31 176 ALA A O 1
ATOM 1330 N N . HIS A 1 177 ? -11.659 -14.765 27.484 1.00 53.44 177 HIS A N 1
ATOM 1331 C CA . HIS A 1 177 ? -12.861 -14.312 28.201 1.00 53.44 177 HIS A CA 1
ATOM 1332 C C . HIS A 1 177 ? -13.957 -15.374 28.375 1.00 53.44 177 HIS A C 1
ATOM 1334 O O . HIS A 1 177 ? -15.038 -15.056 28.865 1.00 53.44 177 HIS A O 1
ATOM 1340 N N . SER A 1 178 ? -13.683 -16.644 28.063 1.00 49.81 178 SER A N 1
ATOM 1341 C CA . SER A 1 178 ? -14.543 -17.763 28.464 1.00 49.81 178 SER A CA 1
ATOM 1342 C C . SER A 1 178 ? -14.131 -18.295 29.845 1.00 49.81 178 SER A C 1
ATOM 1344 O O . SER A 1 178 ? -13.484 -19.337 29.934 1.00 49.81 178 SER A O 1
ATOM 1346 N N . ASN A 1 179 ? -14.466 -17.568 30.914 1.00 47.03 179 ASN A N 1
ATOM 1347 C CA . ASN A 1 179 ? -14.474 -18.077 32.294 1.00 47.03 179 ASN A CA 1
ATOM 1348 C C . ASN A 1 179 ? -15.742 -17.613 33.007 1.00 47.03 179 ASN A C 1
ATOM 1350 O O . ASN A 1 179 ? -15.993 -16.387 32.994 1.00 47.03 179 ASN A O 1
#

Organism: NCBI:txid2773715

Mean predicted aligned error: 11.73 Å

Solvent-accessible surface area (backbone atoms only — not comparable to full-atom values): 11330 Å² total; per-residue (Å²): 134,84,83,88,79,82,82,79,81,81,80,83,79,83,76,81,79,76,81,76,80,78,82,85,83,67,78,84,72,68,74,91,39,49,72,84,53,76,81,82,47,96,84,50,67,84,60,54,93,72,58,50,63,84,47,53,67,25,28,88,85,48,102,53,96,49,63,19,22,40,55,39,67,49,58,94,78,81,53,60,72,48,75,39,28,58,31,45,74,42,95,46,95,71,33,24,38,49,54,48,33,64,43,70,40,45,80,30,83,85,65,85,30,86,97,39,57,60,23,26,38,40,36,29,15,44,35,45,98,74,34,20,26,34,31,47,27,42,11,88,74,67,59,54,50,56,49,70,48,87,76,55,61,75,46,73,82,82,30,75,82,44,69,59,46,80,65,77,90,80,76,72,70,78,71,77,72,84,123

Radius of gyration: 24.12 Å; Cα contacts (8 Å, |Δi|>4): 309; chains: 1; bounding box: 69×81×54 Å

Foldseek 3Di:
DDDDDDDDDDDDDPDDDPPDDPDDDDPDQDAQFFDAADQPDPPRDQFDDDHRDAHCLDDPPDNDDFFGFHWDWDDPPNGDIDGAGTAGGAPDRQKGWAAEDKDQPQVCPVVPAVPHRRKMKTWTWIAGPFFTAIWIWIDPPNRRYTHTDPPPPPGGPRDNPDTYYDDDDDPCVVPPPPD

Nearest PDB structures (foldseek):
  8bet-assembly1_B  TM=9.690E-01  e=7.834E-16  Rhodotorula dairenensis
  8beq-assembly1_A  TM=9.693E-01  e=7.834E-16  Rhodotorula dairenensis
  8bes-assembly2_D  TM=9.689E-01  e=8.766E-16  Rhodotorula dairenensis
  8bet-assembly2_C  TM=9.695E-01  e=2.038E-15  Rhodotorula dairenensis
  8beu-assembly2_C  TM=9.673E-01  e=2.856E-15  Rhodotorula dairenensis

InterPro domains:
  IPR013148 Glycosyl hydrolase family 32, N-terminal [PF00251] (55-173)
  IPR023296 Glycosyl hydrolase, five-bladed beta-propeller domain superfamily [G3DSA:2.115.10.20] (37-177)
  IPR023296 Glycosyl hydrolase, five-bladed beta-propeller domain superfamily [SSF75005] (39-172)